Protein AF-A0A8T6NNR6-F1 (afdb_monomer)

Foldseek 3Di:
DDDDDDDDDDDDDDDDDDDDDDDDDDDPCDVVNVVVVVVVVVVVVVVVCVVVVVVVVVVVCCVVVQADPPRDGDQPCPVPPKDKAFAPRDDVVLVVSLLVSLLVNCCVVPVVVLVVPVPPPPVVSSVVSNVVVLVVVLVCLVVVVDQDPDPVFDLPDPVLVVQVVVVCVVPNDDPDDDVSSSRSSSNNVVSVVQVVCVVDRIHISPD

pLDDT: mean 71.89, std 20.53, range [27.69, 97.31]

Nearest PDB structures (foldseek):
  1zk8-assembly1_B  TM=1.838E-01  e=7.787E+00  Bacillus cereus ATCC 14579

Radius of gyration: 36.53 Å; Cα contacts (8 Å, |Δi|>4): 122; chains: 1; bounding box: 45×130×60 Å

Structure (mmCIF, N/CA/C/O backbone):
data_AF-A0A8T6NNR6-F1
#
_entry.id   AF-A0A8T6NNR6-F1
#
loop_
_atom_site.group_PDB
_atom_site.id
_atom_site.type_symbol
_atom_site.label_atom_id
_atom_site.label_alt_id
_atom_site.label_comp_id
_atom_site.label_asym_id
_atom_site.label_entity_id
_atom_site.label_seq_id
_atom_site.pdbx_PDB_ins_code
_atom_site.Cartn_x
_atom_site.Cartn_y
_atom_site.Cartn_z
_atom_site.occupancy
_atom_site.B_iso_or_equiv
_atom_site.auth_seq_id
_atom_site.auth_comp_id
_atom_site.auth_asym_id
_atom_site.auth_atom_id
_atom_site.pdbx_PDB_model_num
ATOM 1 N N . MET A 1 1 ? -4.506 -111.918 6.149 1.00 36.50 1 MET A N 1
ATOM 2 C CA . MET A 1 1 ? -3.302 -111.726 6.980 1.00 36.50 1 MET A CA 1
ATOM 3 C C . MET A 1 1 ? -3.646 -110.579 7.923 1.00 36.50 1 MET A C 1
ATOM 5 O O . MET A 1 1 ? -3.546 -109.442 7.498 1.00 36.50 1 MET A O 1
ATOM 9 N N . SER A 1 2 ? -4.304 -110.785 9.072 1.00 29.83 2 SER A N 1
ATOM 10 C CA . SER A 1 2 ? -4.098 -111.835 10.101 1.00 29.83 2 SER A CA 1
ATOM 11 C C . SER A 1 2 ? -2.693 -111.674 10.713 1.00 29.83 2 SER A C 1
ATOM 13 O O . SER A 1 2 ? -1.748 -111.739 9.934 1.00 29.83 2 SER A O 1
ATOM 15 N N . THR A 1 3 ? -2.482 -111.437 12.017 1.00 32.19 3 THR A N 1
ATOM 16 C CA . THR A 1 3 ? -3.346 -111.613 13.216 1.00 32.19 3 THR A CA 1
ATOM 17 C C . THR A 1 3 ? -3.037 -110.628 14.368 1.00 32.19 3 THR A C 1
ATOM 19 O O . THR A 1 3 ? -1.936 -110.104 14.448 1.00 32.19 3 THR A O 1
ATOM 22 N N . GLU A 1 4 ? -4.038 -110.445 15.240 1.00 33.19 4 GLU A N 1
ATOM 23 C CA . GLU A 1 4 ? -4.071 -110.224 16.714 1.00 33.19 4 GLU A CA 1
ATOM 24 C C . GLU A 1 4 ? -2.782 -110.042 17.566 1.00 33.19 4 GLU A C 1
ATOM 26 O O . GLU A 1 4 ? -1.761 -110.681 17.326 1.00 33.19 4 GLU A O 1
ATOM 31 N N . GLY A 1 5 ? -2.911 -109.301 18.687 1.00 31.09 5 GLY A N 1
ATOM 32 C CA . GLY A 1 5 ? -2.015 -109.361 19.866 1.00 31.09 5 GLY A CA 1
ATOM 33 C C . GLY A 1 5 ? -2.162 -108.166 20.837 1.00 31.09 5 GLY A C 1
ATOM 34 O O . GLY A 1 5 ? -2.178 -107.028 20.381 1.00 31.09 5 GLY A O 1
ATOM 35 N N . LEU A 1 6 ? -2.281 -108.400 22.157 1.00 33.84 6 LEU A N 1
ATOM 36 C CA . LEU A 1 6 ? -2.666 -107.411 23.196 1.00 33.84 6 LEU A CA 1
ATOM 37 C C . LEU A 1 6 ? -1.796 -107.518 24.477 1.00 33.84 6 LEU A C 1
ATOM 39 O O . LEU A 1 6 ? -1.505 -108.646 24.866 1.00 33.84 6 LEU A O 1
ATOM 43 N N . ALA A 1 7 ? -1.455 -106.378 25.117 1.00 32.12 7 ALA A N 1
ATOM 44 C CA . ALA A 1 7 ? -1.161 -106.103 26.561 1.00 32.12 7 ALA A CA 1
ATOM 45 C C . ALA A 1 7 ? -0.282 -104.813 26.656 1.00 32.12 7 ALA A C 1
ATOM 47 O O . ALA A 1 7 ? 0.583 -104.637 25.803 1.00 32.12 7 ALA A O 1
ATOM 48 N N . GLU A 1 8 ? -0.491 -103.772 27.485 1.00 31.69 8 GLU A N 1
ATOM 49 C CA . GLU A 1 8 ? -0.578 -103.654 28.970 1.00 31.69 8 GLU A CA 1
ATOM 50 C C . GLU A 1 8 ? 0.631 -104.251 29.735 1.00 31.69 8 GLU A C 1
ATOM 52 O O . GLU A 1 8 ? 1.060 -105.351 29.419 1.00 31.69 8 GLU A O 1
ATOM 57 N N . SER A 1 9 ? 1.237 -103.638 30.769 1.00 32.16 9 SER A N 1
ATOM 58 C CA . SER A 1 9 ? 1.138 -102.287 31.378 1.00 32.16 9 SER A CA 1
ATOM 59 C C . SER A 1 9 ? 2.191 -102.134 32.512 1.00 32.16 9 SER A C 1
ATOM 61 O O . SER A 1 9 ? 2.431 -103.130 33.186 1.00 32.16 9 SER A O 1
ATOM 63 N N . LEU A 1 10 ? 2.691 -100.909 32.797 1.00 27.69 10 LEU A N 1
ATOM 64 C CA . LEU A 1 10 ? 3.450 -100.481 34.018 1.00 27.69 10 LEU A CA 1
ATOM 65 C C . LEU A 1 10 ? 4.834 -101.175 34.288 1.00 27.69 10 LEU A C 1
ATOM 67 O O . LEU A 1 10 ? 5.069 -102.281 33.827 1.00 27.69 10 LEU A O 1
ATOM 71 N N . GLU A 1 11 ? 5.840 -100.607 34.988 1.00 32.19 11 GLU A N 1
ATOM 72 C CA . GLU A 1 11 ? 5.997 -99.314 35.693 1.00 32.19 11 GLU A CA 1
ATOM 73 C C . GLU A 1 11 ? 7.483 -98.839 35.816 1.00 32.19 11 GLU A C 1
ATOM 75 O O . GLU A 1 11 ? 8.403 -99.648 35.768 1.00 32.19 11 GLU A O 1
ATOM 80 N N . LEU A 1 12 ? 7.650 -97.525 36.052 1.00 29.69 12 LEU A N 1
ATOM 81 C CA . LEU A 1 12 ? 8.661 -96.782 36.852 1.00 29.69 12 LEU A CA 1
ATOM 82 C C . LEU A 1 12 ? 10.203 -96.868 36.652 1.00 29.69 12 LEU A C 1
ATOM 84 O O . LEU A 1 12 ? 10.829 -97.922 36.716 1.00 29.69 12 LEU A O 1
ATOM 88 N N . GLY A 1 13 ? 10.828 -95.675 36.608 1.00 29.81 13 GLY A N 1
ATOM 89 C CA . GLY A 1 13 ? 12.274 -95.428 36.765 1.00 29.81 13 GLY A CA 1
ATOM 90 C C . GLY A 1 13 ? 12.642 -93.926 36.848 1.00 29.81 13 GLY A C 1
ATOM 91 O O . GLY A 1 13 ? 12.680 -93.253 35.824 1.00 29.81 13 GLY A O 1
ATOM 92 N N . ASP A 1 14 ? 12.888 -93.440 38.073 1.00 32.84 14 ASP A N 1
ATOM 93 C CA . ASP A 1 14 ? 13.448 -92.140 38.546 1.00 32.84 14 ASP A CA 1
ATOM 94 C C . ASP A 1 14 ? 14.545 -91.463 37.662 1.00 32.84 14 ASP A C 1
ATOM 96 O O . ASP A 1 14 ? 15.299 -92.176 37.005 1.00 32.84 14 ASP A O 1
ATOM 100 N N . ALA A 1 15 ? 14.856 -90.147 37.688 1.00 34.09 15 ALA A N 1
ATOM 101 C CA . ALA A 1 15 ? 14.199 -88.889 38.126 1.00 34.09 15 ALA A CA 1
ATOM 102 C C . ALA A 1 15 ? 15.113 -87.650 37.814 1.00 34.09 15 ALA A C 1
ATOM 104 O O . ALA A 1 15 ? 16.234 -87.824 37.344 1.00 34.09 15 ALA A O 1
ATOM 105 N N . VAL A 1 16 ? 14.662 -86.426 38.179 1.00 32.38 16 VAL A N 1
ATOM 106 C CA . VAL A 1 16 ? 15.416 -85.135 38.317 1.00 32.38 16 VAL A CA 1
ATOM 107 C C . VAL A 1 16 ? 15.698 -84.371 36.991 1.00 32.38 16 VAL A C 1
ATOM 109 O O . VAL A 1 16 ? 16.559 -84.766 36.217 1.00 32.38 16 VAL A O 1
ATOM 112 N N . GLN A 1 17 ? 14.908 -83.355 36.580 1.00 37.00 17 GLN A N 1
ATOM 113 C CA . GLN A 1 17 ? 14.780 -81.960 37.099 1.00 37.00 17 GLN A CA 1
ATOM 114 C C . GLN A 1 17 ? 15.978 -81.052 36.704 1.00 37.00 17 GLN A C 1
ATOM 116 O O . GLN A 1 17 ? 17.116 -81.455 36.909 1.00 37.00 17 GLN A O 1
ATOM 121 N N . SER A 1 18 ? 15.834 -79.815 36.190 1.00 33.16 18 SER A N 1
ATOM 122 C CA . SER A 1 18 ? 14.674 -78.918 35.913 1.00 33.16 18 SER A CA 1
ATOM 123 C C . SER A 1 18 ? 14.737 -78.350 34.453 1.00 33.16 18 SER A C 1
ATOM 125 O O . SER A 1 18 ? 15.388 -78.981 33.628 1.00 33.16 18 SER A O 1
ATOM 127 N N . ASP A 1 19 ? 14.093 -77.266 33.967 1.00 31.80 19 ASP A N 1
ATOM 128 C CA . ASP A 1 19 ? 13.315 -76.148 34.557 1.00 31.80 19 ASP A CA 1
ATOM 129 C C . ASP A 1 19 ? 12.317 -75.490 33.557 1.00 31.80 19 ASP A C 1
ATOM 131 O O . ASP A 1 19 ? 12.162 -75.962 32.431 1.00 31.80 19 ASP A O 1
ATOM 135 N N . ILE A 1 20 ? 11.636 -74.403 33.961 1.00 38.06 20 ILE A N 1
ATOM 136 C CA . ILE A 1 20 ? 10.581 -73.691 33.207 1.00 38.06 20 ILE A CA 1
ATOM 137 C C . ILE A 1 20 ? 11.036 -72.272 32.810 1.00 38.06 20 ILE A C 1
ATOM 139 O O . ILE A 1 20 ? 11.353 -71.462 33.678 1.00 38.06 20 ILE A O 1
ATOM 143 N N . ILE A 1 21 ? 10.957 -71.911 31.519 1.00 37.06 21 ILE A N 1
ATOM 144 C CA . ILE A 1 21 ? 10.972 -70.496 31.094 1.00 37.06 21 ILE A CA 1
ATOM 145 C C . ILE A 1 21 ? 9.538 -70.035 30.822 1.00 37.06 21 ILE A C 1
ATOM 147 O O . ILE A 1 21 ? 8.828 -70.584 29.981 1.00 37.06 21 ILE A O 1
ATOM 151 N N . LEU A 1 22 ? 9.125 -69.033 31.600 1.00 35.38 22 LEU A N 1
ATOM 152 C CA . LEU A 1 22 ? 7.803 -68.413 31.584 1.00 35.38 22 LEU A CA 1
ATOM 153 C C . LEU A 1 22 ? 7.518 -67.690 30.261 1.00 35.38 22 LEU A C 1
ATOM 155 O O . LEU A 1 22 ? 8.424 -67.192 29.595 1.00 35.38 22 LEU A O 1
ATOM 159 N N . GLY A 1 23 ? 6.232 -67.618 29.912 1.00 37.66 23 GLY A N 1
ATOM 160 C CA . GLY A 1 23 ? 5.765 -66.937 28.708 1.00 37.66 23 GLY A CA 1
ATOM 161 C C . GLY A 1 23 ? 6.059 -65.435 28.706 1.00 37.66 23 GLY A C 1
ATOM 162 O O . GLY A 1 23 ? 6.179 -64.797 29.752 1.00 37.66 23 GLY A O 1
ATOM 163 N N . GLU A 1 24 ? 6.132 -64.875 27.501 1.00 40.75 24 GLU A N 1
ATOM 164 C CA . GLU A 1 24 ? 6.302 -63.444 27.269 1.00 40.75 24 GLU A CA 1
ATOM 165 C C . GLU A 1 24 ? 5.078 -62.681 27.802 1.00 40.75 24 GLU A C 1
ATOM 167 O O . GLU A 1 24 ? 3.992 -62.710 27.221 1.00 40.75 24 GLU A O 1
ATOM 172 N N . ALA A 1 25 ? 5.242 -62.044 28.963 1.00 42.53 25 ALA A N 1
ATOM 173 C CA . ALA A 1 25 ? 4.202 -61.232 29.577 1.00 42.53 25 ALA A CA 1
ATOM 174 C C . ALA A 1 25 ? 3.892 -60.003 28.699 1.00 42.53 25 ALA A C 1
ATOM 176 O O . ALA A 1 25 ? 4.816 -59.423 28.116 1.00 42.53 25 ALA A O 1
ATOM 177 N N . PRO A 1 26 ? 2.624 -59.550 28.625 1.00 45.66 26 PRO A N 1
ATOM 178 C CA . PRO A 1 26 ? 2.325 -58.265 28.010 1.00 45.66 26 PRO A CA 1
ATOM 179 C C . PRO A 1 26 ? 3.088 -57.180 28.773 1.00 45.66 26 PRO A C 1
ATOM 181 O O . PRO A 1 26 ? 3.049 -57.140 30.003 1.00 45.66 26 PRO A O 1
ATOM 184 N N . ARG A 1 27 ? 3.805 -56.311 28.052 1.00 55.19 27 ARG A N 1
ATOM 185 C CA . ARG A 1 27 ? 4.524 -55.194 28.674 1.00 55.19 27 ARG A CA 1
ATOM 186 C C . ARG A 1 27 ? 3.517 -54.318 29.416 1.00 55.19 27 ARG A C 1
ATOM 188 O O . ARG A 1 27 ? 2.639 -53.730 28.790 1.00 55.19 27 ARG A O 1
ATOM 195 N N . GLU A 1 28 ? 3.651 -54.231 30.735 1.00 57.56 28 GLU A N 1
ATOM 196 C CA . GLU A 1 28 ? 2.944 -53.225 31.519 1.00 57.56 28 GLU A CA 1
ATOM 197 C C . GLU A 1 28 ? 3.543 -51.854 31.185 1.00 57.56 28 GLU A C 1
ATOM 199 O O . GLU A 1 28 ? 4.567 -51.461 31.747 1.00 57.56 28 GLU A O 1
ATOM 204 N N . ASP A 1 29 ? 2.916 -51.136 30.249 1.00 57.59 29 ASP A N 1
ATOM 205 C CA . ASP A 1 29 ? 3.225 -49.729 29.984 1.00 57.59 29 ASP A CA 1
ATOM 206 C C . ASP A 1 29 ? 3.179 -48.964 31.311 1.00 57.59 29 ASP A C 1
ATOM 208 O O . ASP A 1 29 ? 2.146 -48.941 31.997 1.00 57.59 29 ASP A O 1
ATOM 212 N N . THR A 1 30 ? 4.291 -48.335 31.698 1.00 73.81 30 THR A N 1
ATOM 213 C CA . THR A 1 30 ? 4.397 -47.764 33.043 1.00 73.81 30 THR A CA 1
ATOM 214 C C . THR A 1 30 ? 3.309 -46.706 33.266 1.00 73.81 30 THR A C 1
ATOM 216 O O . THR A 1 30 ? 2.874 -46.044 32.315 1.00 73.81 30 THR A O 1
ATOM 219 N N . PRO A 1 31 ? 2.869 -46.451 34.516 1.00 74.44 31 PRO A N 1
ATOM 220 C CA . PRO A 1 31 ? 1.879 -45.407 34.788 1.00 74.44 31 PRO A CA 1
ATOM 221 C C . PRO A 1 31 ? 2.263 -44.039 34.197 1.00 74.44 31 PRO A C 1
ATOM 223 O O . PRO A 1 31 ? 1.395 -43.267 33.797 1.00 74.44 31 PRO A O 1
ATOM 226 N N . ILE A 1 32 ? 3.566 -43.760 34.078 1.00 71.12 32 ILE A N 1
ATOM 227 C CA . ILE A 1 32 ? 4.116 -42.542 33.474 1.00 71.12 32 ILE A CA 1
ATOM 228 C C . ILE A 1 32 ? 3.955 -42.540 31.946 1.00 71.12 32 ILE A C 1
ATOM 230 O O . ILE A 1 32 ? 3.591 -41.508 31.384 1.00 71.12 32 ILE A O 1
ATOM 234 N N . GLU A 1 33 ? 4.183 -43.660 31.260 1.00 72.62 33 GLU A N 1
ATOM 235 C CA . GLU A 1 33 ? 3.948 -43.787 29.811 1.00 72.62 33 GLU A CA 1
ATOM 236 C C . GLU A 1 33 ? 2.459 -43.684 29.477 1.00 72.62 33 GLU A C 1
ATOM 238 O O . GLU A 1 33 ? 2.085 -42.935 28.576 1.00 72.62 33 GLU A O 1
ATOM 243 N N . ASN A 1 34 ? 1.603 -44.304 30.291 1.00 71.81 34 ASN A N 1
ATOM 244 C CA . ASN A 1 34 ? 0.148 -44.173 30.212 1.00 71.81 34 ASN A CA 1
ATOM 245 C C . ASN A 1 34 ? -0.364 -42.739 30.463 1.00 71.81 34 ASN A C 1
ATOM 247 O O . ASN A 1 34 ? -1.389 -42.336 29.909 1.00 71.81 34 ASN A O 1
ATOM 251 N N . ILE A 1 35 ? 0.327 -41.943 31.285 1.00 72.31 35 ILE A N 1
ATOM 252 C CA . ILE A 1 35 ? 0.034 -40.510 31.449 1.00 72.31 35 ILE A CA 1
ATOM 253 C C . ILE A 1 35 ? 0.542 -39.718 30.236 1.00 72.31 35 ILE A C 1
ATOM 255 O O . ILE A 1 35 ? -0.190 -38.886 29.701 1.00 72.31 35 ILE A O 1
ATOM 259 N N . ARG A 1 36 ? 1.765 -39.989 29.762 1.00 70.31 36 ARG A N 1
ATOM 260 C CA . ARG A 1 36 ? 2.355 -39.312 28.594 1.00 70.31 36 ARG A CA 1
ATOM 261 C C . ARG A 1 36 ? 1.530 -39.527 27.327 1.00 70.31 36 ARG A C 1
ATOM 263 O O . ARG A 1 36 ? 1.275 -38.548 26.634 1.00 70.31 36 ARG A O 1
ATOM 270 N N . SER A 1 37 ? 1.065 -40.750 27.066 1.00 73.44 37 SER A N 1
ATOM 271 C CA . SER A 1 37 ? 0.235 -41.077 25.899 1.00 73.44 37 SER A CA 1
ATOM 272 C C . SER A 1 37 ? -1.119 -40.361 25.935 1.00 73.44 37 SER A C 1
ATOM 274 O O . SER A 1 37 ? -1.566 -39.831 24.920 1.00 73.44 37 SER A O 1
ATOM 276 N N . LYS A 1 38 ? -1.745 -40.240 27.113 1.00 69.94 38 LYS A N 1
ATOM 277 C CA . LYS A 1 38 ? -2.978 -39.455 27.299 1.00 69.94 38 LYS A CA 1
ATOM 278 C C . LYS A 1 38 ? -2.741 -37.954 27.109 1.00 69.94 38 LYS A C 1
ATOM 280 O O . LYS A 1 38 ? -3.577 -37.281 26.505 1.00 69.94 38 LYS A O 1
ATOM 285 N N . VAL A 1 39 ? -1.607 -37.422 27.569 1.00 72.88 39 VAL A N 1
ATOM 286 C CA . VAL A 1 39 ? -1.243 -36.005 27.380 1.00 72.88 39 VAL A CA 1
ATOM 287 C C . VAL A 1 39 ? -0.903 -35.697 25.917 1.00 72.88 39 VAL A C 1
ATOM 289 O O . VAL A 1 39 ? -1.333 -34.663 25.412 1.00 72.88 39 VAL A O 1
ATOM 292 N N . SER A 1 40 ? -0.207 -36.583 25.196 1.00 70.25 40 SER A N 1
ATOM 293 C CA . SER A 1 40 ? 0.001 -36.411 23.751 1.00 70.25 40 SER A CA 1
ATOM 294 C C . SER A 1 40 ? -1.315 -36.522 22.983 1.00 70.25 40 SER A C 1
ATOM 296 O O . SER A 1 40 ? -1.625 -35.627 22.209 1.00 70.25 40 SER A O 1
ATOM 298 N N . LEU A 1 41 ? -2.151 -37.528 23.273 1.00 73.00 41 LEU A N 1
ATOM 299 C CA . LEU A 1 41 ? -3.452 -37.707 22.619 1.00 73.00 41 LEU A CA 1
ATOM 300 C C . LEU A 1 41 ? -4.364 -36.484 22.802 1.00 73.00 41 LEU A C 1
ATOM 302 O O . LEU A 1 41 ? -4.990 -36.030 21.850 1.00 73.00 41 LEU A O 1
ATOM 306 N N . THR A 1 42 ? -4.426 -35.922 24.012 1.00 69.19 42 THR A N 1
ATOM 307 C CA . THR A 1 42 ? -5.230 -34.718 24.298 1.00 69.19 42 THR A CA 1
ATOM 308 C C . THR A 1 42 ? -4.632 -33.450 23.692 1.00 69.19 42 THR A C 1
ATOM 310 O O . THR A 1 42 ? -5.387 -32.619 23.192 1.00 69.19 42 THR A O 1
ATOM 313 N N . ARG A 1 43 ? -3.299 -33.311 23.652 1.00 71.00 43 ARG A N 1
ATOM 314 C CA . ARG A 1 43 ? -2.611 -32.232 22.922 1.00 71.00 43 ARG A CA 1
ATOM 315 C C . ARG A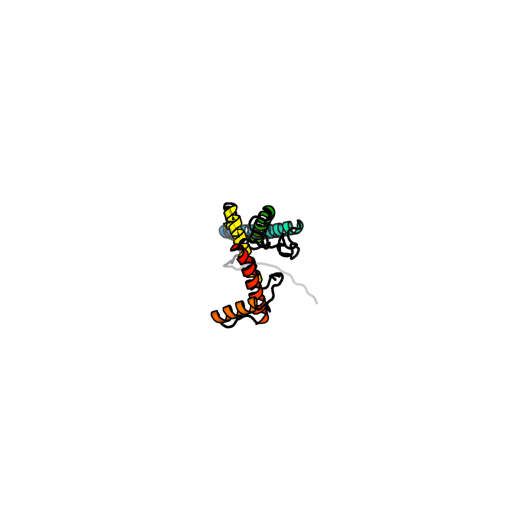 1 43 ? -2.891 -32.298 21.422 1.00 71.00 43 ARG A C 1
ATOM 317 O O . ARG A 1 43 ? -3.190 -31.269 20.821 1.00 71.00 43 ARG A O 1
ATOM 324 N N . ASP A 1 44 ? -2.796 -33.480 20.827 1.00 67.12 44 ASP A N 1
ATOM 325 C CA . ASP A 1 44 ? -2.980 -33.680 19.391 1.00 67.12 44 ASP A CA 1
ATOM 326 C C . ASP A 1 44 ? -4.457 -33.557 19.004 1.00 67.12 44 ASP A C 1
ATOM 328 O O . ASP A 1 44 ? -4.764 -32.907 18.008 1.00 67.12 44 ASP A O 1
ATOM 332 N N . ALA A 1 45 ? -5.382 -34.038 19.843 1.00 58.19 45 ALA A N 1
ATOM 333 C CA . ALA A 1 45 ? -6.812 -33.774 19.697 1.00 58.19 45 ALA A CA 1
ATOM 334 C C . ALA A 1 45 ? -7.129 -32.274 19.808 1.00 58.19 45 ALA A C 1
ATOM 336 O O . ALA A 1 45 ? -7.822 -31.737 18.950 1.00 58.19 45 ALA A O 1
ATOM 337 N N . ALA A 1 46 ? -6.584 -31.563 20.802 1.00 57.06 46 ALA A N 1
ATOM 338 C CA . ALA A 1 46 ? -6.769 -30.117 20.931 1.00 57.06 46 ALA A CA 1
ATOM 339 C C . ALA A 1 46 ? -6.177 -29.352 19.736 1.00 57.06 46 ALA A C 1
ATOM 341 O O . ALA A 1 46 ? -6.783 -28.392 19.260 1.00 57.06 46 ALA A O 1
ATOM 342 N N . ARG A 1 47 ? -5.027 -29.790 19.206 1.00 55.53 47 ARG A N 1
ATOM 343 C CA . ARG A 1 47 ? -4.404 -29.217 18.006 1.00 55.53 47 ARG A CA 1
ATOM 344 C C . ARG A 1 47 ? -5.242 -29.478 16.754 1.00 55.53 47 ARG A C 1
ATOM 346 O O . ARG A 1 47 ? -5.457 -28.544 15.991 1.00 55.53 47 ARG A O 1
ATOM 353 N N . ALA A 1 48 ? -5.745 -30.698 16.570 1.00 53.69 48 ALA A N 1
ATOM 354 C CA . ALA A 1 48 ? -6.634 -31.057 15.468 1.00 53.69 48 ALA A CA 1
ATOM 355 C C . ALA A 1 48 ? -7.944 -30.259 15.531 1.00 53.69 48 ALA A C 1
ATOM 357 O O . ALA A 1 48 ? -8.288 -29.594 14.563 1.00 53.69 48 ALA A O 1
ATOM 358 N N . ILE A 1 49 ? -8.604 -30.214 16.694 1.00 54.34 49 ILE A N 1
ATOM 359 C CA . ILE A 1 49 ? -9.803 -29.393 16.926 1.00 54.34 49 ILE A CA 1
ATOM 360 C C . ILE A 1 49 ? -9.512 -27.914 16.656 1.00 54.34 49 ILE A C 1
ATOM 362 O O . ILE A 1 49 ? -10.338 -27.247 16.048 1.00 54.34 49 ILE A O 1
ATOM 366 N N . SER A 1 50 ? -8.344 -27.396 17.049 1.00 47.84 50 SER A N 1
ATOM 367 C CA . SER A 1 50 ? -7.967 -26.001 16.771 1.00 47.84 50 SER A CA 1
ATOM 368 C C . SER A 1 50 ? -7.792 -25.740 15.273 1.00 47.84 50 SER A C 1
ATOM 370 O O . SER A 1 50 ? -8.317 -24.751 14.773 1.00 47.84 50 SER A O 1
ATOM 372 N N . ILE A 1 51 ? -7.105 -26.630 14.546 1.00 56.41 51 ILE A N 1
ATOM 373 C CA . ILE A 1 51 ? -6.939 -26.536 13.086 1.00 56.41 51 ILE A CA 1
ATOM 374 C C . ILE A 1 51 ? -8.311 -26.592 12.406 1.00 56.41 51 ILE A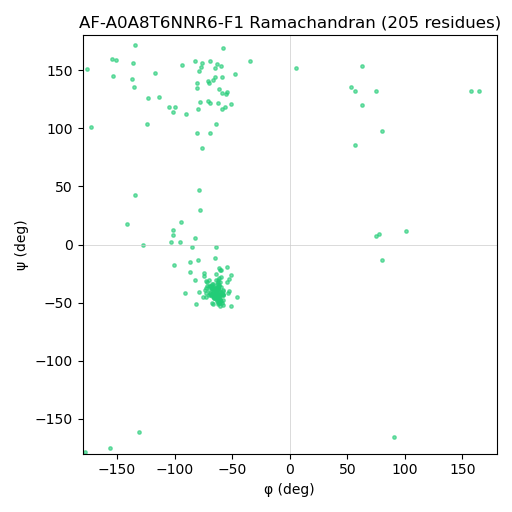 C 1
ATOM 376 O O . ILE A 1 51 ? -8.670 -25.661 11.693 1.00 56.41 51 ILE A O 1
ATOM 380 N N . THR A 1 52 ? -9.122 -27.608 12.709 1.00 56.88 52 THR A N 1
ATOM 381 C CA . THR A 1 52 ? -10.466 -27.770 12.144 1.00 56.88 52 THR A CA 1
ATOM 382 C C . THR A 1 52 ? -11.401 -26.624 12.532 1.00 56.88 52 THR A C 1
ATOM 384 O O . THR A 1 52 ? -12.222 -26.222 11.716 1.00 56.88 52 THR A O 1
ATOM 387 N N . ALA A 1 53 ? -11.286 -26.040 13.728 1.00 49.09 53 ALA A N 1
ATOM 388 C CA . ALA A 1 53 ? -12.068 -24.867 14.122 1.00 49.09 53 ALA A CA 1
ATOM 389 C C . ALA A 1 53 ? -11.648 -23.612 13.343 1.00 49.09 53 ALA A C 1
ATOM 391 O O . ALA A 1 53 ? -12.516 -22.876 12.881 1.00 49.09 53 ALA A O 1
ATOM 392 N N . PHE A 1 54 ? -10.347 -23.383 13.133 1.00 49.50 54 PHE A N 1
ATOM 393 C CA . PHE A 1 54 ? -9.861 -22.293 12.279 1.00 49.50 54 PHE A CA 1
ATOM 394 C C . PHE A 1 54 ? -10.260 -22.487 10.809 1.00 49.50 54 PHE A C 1
ATOM 396 O O . PHE A 1 54 ? -10.703 -21.535 10.169 1.00 49.50 54 PHE A O 1
ATOM 403 N N . GLU A 1 55 ? -10.186 -23.712 10.285 1.00 51.44 55 GLU A N 1
ATOM 404 C CA . GLU A 1 55 ? -10.701 -24.056 8.955 1.00 51.44 55 GLU A CA 1
ATOM 405 C C . GLU A 1 55 ? -12.218 -23.849 8.877 1.00 51.44 55 GLU A C 1
ATOM 407 O O . GLU A 1 55 ? -12.695 -23.210 7.948 1.00 51.44 55 GLU A O 1
ATOM 412 N N . THR A 1 56 ? -12.984 -24.269 9.885 1.00 48.62 56 THR A N 1
ATOM 413 C CA . THR A 1 56 ? -14.446 -24.087 9.930 1.00 48.62 56 THR A CA 1
ATOM 414 C C . THR A 1 56 ? -14.839 -22.612 10.060 1.00 48.62 56 THR A C 1
ATOM 416 O O . THR A 1 56 ? -15.828 -22.195 9.466 1.00 48.62 56 THR A O 1
ATOM 419 N N . LEU A 1 57 ? -14.063 -21.784 10.767 1.00 52.81 57 LEU A N 1
ATOM 420 C CA . LEU A 1 57 ? -14.251 -20.327 10.794 1.00 52.81 57 LEU A CA 1
ATOM 421 C C . LEU A 1 57 ? -13.928 -19.692 9.431 1.00 52.81 57 LEU A C 1
ATOM 423 O O . LEU A 1 57 ? -14.650 -18.800 8.982 1.00 52.81 57 LEU A O 1
ATOM 427 N N . ARG A 1 58 ? -12.899 -20.194 8.734 1.00 51.22 58 ARG A N 1
ATOM 428 C CA . ARG A 1 58 ? -12.573 -19.817 7.349 1.00 51.22 58 ARG A CA 1
ATOM 429 C C . ARG A 1 58 ? -13.688 -20.228 6.373 1.00 51.22 58 ARG A C 1
ATOM 431 O O . ARG A 1 58 ? -14.031 -19.438 5.498 1.00 51.22 58 ARG A O 1
ATOM 438 N N . GLU A 1 59 ? -14.301 -21.401 6.545 1.00 48.97 59 GLU A N 1
ATOM 439 C CA . GLU A 1 59 ? -15.495 -21.832 5.794 1.00 48.97 59 GLU A CA 1
ATOM 440 C C . GLU A 1 59 ? -16.756 -21.033 6.166 1.00 48.97 59 GLU A C 1
ATOM 442 O O . GLU A 1 59 ? -17.539 -20.680 5.287 1.00 48.97 59 GLU A O 1
ATOM 447 N N . GLY A 1 60 ? -16.933 -20.645 7.431 1.00 43.62 60 GLY A N 1
ATOM 448 C CA . GLY A 1 60 ? -18.028 -19.769 7.863 1.00 43.62 60 GLY A CA 1
ATOM 449 C C . GLY A 1 60 ? -17.970 -18.388 7.201 1.00 43.62 60 GLY A C 1
ATOM 450 O O . GLY A 1 60 ? -18.990 -17.872 6.745 1.00 43.62 60 GLY A O 1
ATOM 451 N N . ALA A 1 61 ? -16.768 -17.820 7.059 1.00 44.66 61 ALA A N 1
ATOM 452 C CA . ALA A 1 61 ? -16.548 -16.581 6.308 1.00 44.66 61 ALA A CA 1
ATOM 453 C C . ALA A 1 61 ? -16.798 -16.740 4.791 1.00 44.66 61 ALA A C 1
ATOM 455 O O . ALA A 1 61 ? -17.313 -15.816 4.155 1.00 44.66 61 ALA A O 1
ATOM 456 N N . LYS A 1 62 ? -16.498 -17.915 4.216 1.00 38.34 62 LYS A N 1
ATOM 457 C CA . LYS A 1 62 ? -16.840 -18.255 2.821 1.00 38.34 62 LYS A CA 1
ATOM 458 C C . LYS A 1 62 ? -18.355 -18.394 2.611 1.00 38.34 62 LYS A C 1
ATOM 460 O O . LYS A 1 62 ? -18.864 -17.950 1.587 1.00 38.34 62 LYS A O 1
ATOM 465 N N . PHE A 1 63 ? -19.092 -18.951 3.577 1.00 37.94 63 PHE A N 1
ATOM 466 C CA . PHE A 1 63 ? -20.550 -19.118 3.484 1.00 37.94 63 PHE A CA 1
ATOM 467 C C . PHE A 1 63 ? -21.323 -17.790 3.578 1.00 37.94 63 PHE A C 1
ATOM 469 O O . PHE A 1 63 ? -22.368 -17.643 2.951 1.00 37.94 63 PHE A O 1
ATOM 476 N N . MET A 1 64 ? -20.800 -16.794 4.304 1.00 42.91 64 MET A N 1
ATOM 477 C CA . MET A 1 64 ? -21.421 -15.462 4.429 1.00 42.91 64 MET A CA 1
ATOM 478 C C . MET A 1 64 ? -21.110 -14.500 3.264 1.00 42.91 64 MET A C 1
ATOM 480 O O . MET A 1 64 ? -21.480 -13.331 3.325 1.00 42.91 64 MET A O 1
ATOM 484 N N . GLY A 1 65 ? -20.429 -14.955 2.205 1.00 37.44 65 GLY A N 1
ATOM 485 C CA . GLY A 1 65 ? -20.167 -14.149 1.003 1.00 37.44 65 GLY A CA 1
ATOM 486 C C . GLY A 1 65 ? -19.081 -13.074 1.145 1.00 37.44 65 GLY A C 1
ATOM 487 O O . GLY A 1 65 ? -18.889 -12.291 0.217 1.00 37.44 65 GLY A O 1
ATOM 488 N N . VAL A 1 66 ? -18.351 -13.044 2.266 1.00 46.38 66 VAL A N 1
ATOM 489 C CA . VAL A 1 66 ? -17.265 -12.075 2.526 1.00 46.38 66 VAL A CA 1
ATOM 490 C C . VAL A 1 66 ? -15.918 -12.554 1.957 1.00 46.38 66 VAL A C 1
ATOM 492 O O . VAL A 1 66 ? -15.066 -11.736 1.622 1.00 46.38 66 VAL A O 1
ATOM 495 N N . ALA A 1 67 ? -15.736 -13.867 1.771 1.00 43.97 67 ALA A N 1
ATOM 496 C CA . ALA A 1 67 ? -14.556 -14.454 1.130 1.00 43.97 67 ALA A CA 1
ATOM 497 C C . ALA A 1 67 ? -14.950 -15.315 -0.083 1.00 43.97 67 ALA A C 1
ATOM 499 O O . ALA A 1 67 ? -15.760 -16.235 0.031 1.00 43.97 67 ALA A O 1
ATOM 500 N N . GLY A 1 68 ? -14.369 -15.037 -1.255 1.00 35.84 68 GLY A N 1
ATOM 501 C CA . GLY A 1 68 ? -14.644 -15.800 -2.478 1.00 35.84 68 GLY A CA 1
ATOM 502 C C . GLY A 1 68 ? -13.937 -17.161 -2.500 1.00 35.84 68 GLY A C 1
ATOM 503 O O . GLY A 1 68 ? -12.882 -17.325 -1.894 1.00 35.84 68 GLY A O 1
ATOM 504 N N . LEU A 1 69 ? -14.455 -18.124 -3.276 1.00 41.09 69 LEU A N 1
ATOM 505 C CA . LEU A 1 69 ? -13.971 -19.524 -3.337 1.00 41.09 69 LEU A CA 1
ATOM 506 C C . LEU A 1 69 ? -12.452 -19.710 -3.573 1.00 41.09 69 LEU A C 1
ATOM 508 O O . LEU A 1 69 ? -11.889 -20.725 -3.169 1.00 41.09 69 LEU A O 1
ATOM 512 N N . ARG A 1 70 ? -11.805 -18.737 -4.222 1.00 48.53 70 ARG A N 1
ATOM 513 C CA . ARG A 1 70 ? -10.342 -18.525 -4.310 1.00 48.53 70 ARG A CA 1
ATOM 514 C C . ARG A 1 70 ? -9.998 -17.023 -4.253 1.00 48.53 70 ARG A C 1
ATOM 516 O O . ARG A 1 70 ? -8.952 -16.600 -4.724 1.00 48.53 70 ARG A O 1
ATOM 523 N N . GLY A 1 71 ? -10.938 -16.202 -3.788 1.00 46.31 71 GLY A N 1
ATOM 524 C CA . GLY A 1 71 ? -10.895 -14.751 -3.937 1.00 46.31 71 GLY A CA 1
ATOM 525 C C . GLY A 1 71 ? -10.435 -14.089 -2.653 1.00 46.31 71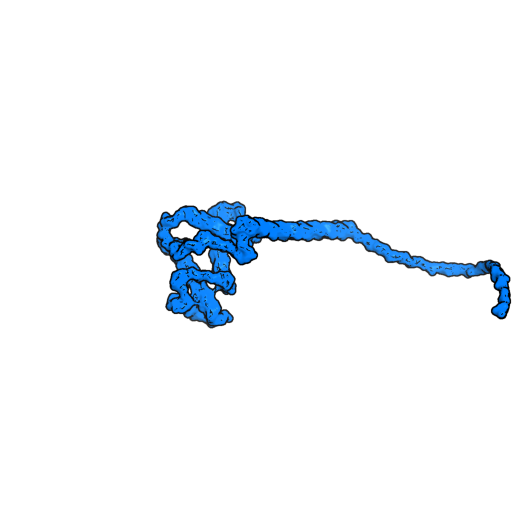 GLY A C 1
ATOM 526 O O . GLY A 1 71 ? -11.165 -14.145 -1.663 1.00 46.31 71 GLY A O 1
ATOM 527 N N . GLY A 1 72 ? -9.261 -13.457 -2.704 1.00 62.34 72 GLY A N 1
ATOM 528 C CA . GLY A 1 72 ? -8.762 -12.593 -1.637 1.00 62.34 72 GLY A CA 1
ATOM 529 C C . GLY A 1 72 ? -9.710 -11.430 -1.332 1.00 62.34 72 GLY A C 1
ATOM 530 O O . GLY A 1 72 ? -10.674 -11.173 -2.064 1.00 62.34 72 GLY A O 1
ATOM 531 N N . LEU A 1 73 ? -9.428 -10.734 -0.231 1.00 74.94 73 LEU A N 1
ATOM 532 C CA . LEU A 1 73 ? -10.201 -9.578 0.205 1.00 74.94 73 LEU A CA 1
ATOM 533 C C . LEU A 1 73 ? -10.249 -8.534 -0.922 1.00 74.94 73 LEU A C 1
ATOM 535 O O . LEU A 1 73 ? -9.219 -8.035 -1.369 1.00 74.94 73 LEU A O 1
ATOM 539 N N . LYS A 1 74 ? -11.450 -8.217 -1.413 1.00 77.94 74 LYS A N 1
ATOM 540 C CA . LYS A 1 74 ? -11.616 -7.223 -2.478 1.00 77.94 74 LYS A CA 1
ATOM 541 C C . LYS A 1 74 ? -11.561 -5.822 -1.887 1.00 77.94 74 LYS A C 1
ATOM 543 O O . LYS A 1 74 ? -12.235 -5.559 -0.894 1.00 77.94 74 LYS A O 1
ATOM 548 N N . SER A 1 75 ? -10.817 -4.920 -2.530 1.00 79.88 75 SER A N 1
ATOM 549 C CA . SER A 1 75 ? -10.834 -3.500 -2.165 1.00 79.88 75 SER A CA 1
ATOM 550 C C . SER A 1 75 ? -12.275 -2.967 -2.199 1.00 79.88 75 SER A C 1
ATOM 552 O O . SER A 1 75 ? -12.952 -3.145 -3.222 1.00 79.88 75 SER A O 1
ATOM 554 N N . PRO A 1 76 ? -12.754 -2.283 -1.139 1.00 80.94 76 PRO A N 1
ATOM 555 C CA . PRO A 1 76 ? -14.084 -1.671 -1.128 1.00 80.94 76 PRO A CA 1
ATOM 556 C C . PRO A 1 76 ? -14.231 -0.606 -2.226 1.00 80.94 76 PRO A C 1
ATOM 558 O O . PRO A 1 76 ? -15.345 -0.304 -2.649 1.00 80.94 76 PRO A O 1
ATOM 561 N N . PHE A 1 77 ? -13.112 -0.085 -2.735 1.00 80.44 77 PHE A N 1
ATOM 562 C CA . PHE A 1 77 ? -13.044 0.951 -3.762 1.00 80.44 77 PHE A CA 1
ATOM 563 C C . PHE A 1 77 ? -12.733 0.408 -5.161 1.00 80.44 77 PHE A C 1
ATOM 565 O O . PHE A 1 77 ? -12.566 1.194 -6.082 1.00 80.44 77 PHE A O 1
ATOM 572 N N . GLY A 1 78 ? -12.721 -0.914 -5.377 1.00 73.38 78 GLY A N 1
ATOM 573 C CA . GLY A 1 78 ? -12.428 -1.516 -6.692 1.00 73.38 78 GLY A CA 1
ATOM 574 C C . GLY A 1 78 ? -13.440 -1.209 -7.814 1.00 73.38 78 GLY A C 1
ATOM 575 O O . GLY A 1 78 ? -13.261 -1.664 -8.936 1.00 73.38 78 GLY A O 1
ATOM 576 N N . HIS A 1 79 ? -14.509 -0.467 -7.512 1.00 73.62 79 HIS A N 1
ATOM 577 C CA . HIS A 1 79 ? -15.486 0.068 -8.467 1.00 73.62 79 HIS A CA 1
ATOM 578 C C . HIS A 1 79 ? -15.289 1.574 -8.745 1.00 73.62 79 HIS A C 1
ATOM 580 O O . HIS A 1 79 ? -16.091 2.181 -9.453 1.00 73.62 79 HIS A O 1
ATOM 586 N N . ILE A 1 80 ? -14.267 2.184 -8.141 1.00 73.25 80 ILE A N 1
ATOM 587 C CA . ILE A 1 80 ? -13.920 3.598 -8.257 1.00 73.25 80 ILE A CA 1
ATOM 588 C C . ILE A 1 80 ? -12.691 3.691 -9.162 1.00 73.25 80 ILE A C 1
ATOM 590 O O . ILE A 1 80 ? -11.631 3.164 -8.829 1.00 73.25 80 ILE A O 1
ATOM 594 N N . ASP A 1 81 ? -12.841 4.367 -10.299 1.00 57.53 81 ASP A N 1
ATOM 595 C CA . ASP A 1 81 ? -11.895 4.384 -11.429 1.00 57.53 81 ASP A CA 1
ATOM 596 C C . ASP A 1 81 ? -10.676 5.312 -11.184 1.00 57.53 81 ASP A C 1
ATOM 598 O O . ASP A 1 81 ? -10.337 6.168 -11.994 1.00 57.53 81 ASP A O 1
ATOM 602 N N . ALA A 1 82 ? -10.075 5.190 -9.993 1.00 61.97 82 ALA A N 1
ATOM 603 C CA . ALA A 1 82 ? -9.091 6.085 -9.374 1.00 61.97 82 ALA A CA 1
ATOM 604 C C . ALA A 1 82 ? -9.554 7.549 -9.216 1.00 61.97 82 ALA A C 1
ATOM 606 O O . ALA A 1 82 ? -9.223 8.439 -9.998 1.00 61.97 82 ALA A O 1
ATOM 607 N N . SER A 1 83 ? -10.253 7.840 -8.116 1.00 63.00 83 SER A N 1
ATOM 608 C CA . SER A 1 83 ? -10.540 9.223 -7.713 1.00 63.00 83 SER A CA 1
ATOM 609 C C . SER A 1 83 ? -9.439 9.758 -6.794 1.00 63.00 83 SER A C 1
ATOM 611 O O . SER A 1 83 ? -9.313 9.314 -5.654 1.00 63.00 83 SER A O 1
ATOM 613 N N . ILE A 1 84 ? -8.673 10.733 -7.281 1.00 71.94 84 ILE A N 1
ATOM 614 C CA . ILE A 1 84 ? -7.796 11.563 -6.450 1.00 71.94 84 ILE A CA 1
ATOM 615 C C . ILE A 1 84 ? -8.671 12.637 -5.790 1.00 71.94 84 ILE A C 1
ATOM 617 O O . ILE A 1 84 ? -9.265 13.466 -6.479 1.00 71.94 84 ILE A O 1
ATOM 621 N N . TRP A 1 85 ? -8.757 12.620 -4.463 1.00 74.81 85 TRP A N 1
ATOM 622 C CA . TRP A 1 85 ? -9.490 13.608 -3.663 1.00 74.81 85 TRP A CA 1
ATOM 623 C C . TRP A 1 85 ? -8.547 14.720 -3.226 1.00 74.81 85 TRP A C 1
ATOM 625 O O . TRP A 1 85 ? -7.353 14.470 -3.079 1.00 74.81 85 TRP A O 1
ATOM 635 N N . LYS A 1 86 ? -9.050 15.927 -2.951 1.00 77.25 86 LYS A N 1
ATOM 636 C CA . LYS A 1 86 ? -8.266 16.878 -2.153 1.00 77.25 86 LYS A CA 1
ATOM 637 C C . LYS A 1 86 ? -8.319 16.497 -0.681 1.00 77.25 86 LYS A C 1
ATOM 639 O O . LYS A 1 86 ? -9.300 15.924 -0.203 1.00 77.25 86 LYS A O 1
ATOM 644 N N . GLU A 1 87 ? -7.274 16.867 0.042 1.00 72.38 87 GLU A N 1
ATOM 645 C CA . GLU A 1 87 ? -7.226 16.738 1.491 1.00 72.38 87 GLU A CA 1
ATOM 646 C C . GLU A 1 87 ? -8.433 17.448 2.137 1.00 72.38 87 GLU A C 1
ATOM 648 O O . GLU A 1 87 ? -8.782 18.575 1.781 1.00 72.38 87 GLU A O 1
ATOM 653 N N . GLY A 1 88 ? -9.120 16.753 3.047 1.00 74.12 88 GLY A N 1
ATOM 654 C CA . GLY A 1 88 ? -10.358 17.226 3.680 1.00 74.12 88 GLY A CA 1
ATOM 655 C C . GLY A 1 88 ? -11.647 17.060 2.856 1.00 74.12 88 GLY A C 1
ATOM 656 O O . GLY A 1 88 ? -12.726 17.158 3.435 1.00 74.12 88 GLY A O 1
ATOM 657 N N . GLU A 1 89 ? -11.579 16.759 1.551 1.00 81.94 89 GLU A N 1
ATOM 658 C CA . GLU A 1 89 ? -12.767 16.459 0.723 1.00 81.94 89 GLU A CA 1
ATOM 659 C C . GLU A 1 89 ? -13.167 14.961 0.773 1.00 81.94 89 GLU A C 1
ATOM 661 O O . GLU A 1 89 ? -14.290 14.613 0.403 1.00 81.94 89 GLU A O 1
ATOM 666 N N . LEU A 1 90 ? -12.288 14.069 1.257 1.00 82.12 90 LEU A N 1
ATOM 667 C CA . LEU A 1 90 ? -12.556 12.627 1.376 1.00 82.12 90 LEU A CA 1
ATOM 668 C C . LEU A 1 90 ? -13.619 12.332 2.465 1.00 82.12 90 LEU A C 1
ATOM 670 O O . LEU A 1 90 ? -13.401 12.653 3.637 1.00 82.12 90 LEU A O 1
ATOM 674 N N . PRO A 1 91 ? -14.754 11.676 2.143 1.00 85.31 91 PRO A N 1
ATOM 675 C CA . PRO A 1 91 ? -15.790 11.364 3.129 1.00 85.31 91 PRO A CA 1
ATOM 676 C C . PRO A 1 91 ? -15.291 10.442 4.251 1.00 85.31 91 PRO A C 1
ATOM 678 O O . PRO A 1 91 ? -14.734 9.382 3.977 1.00 85.31 91 PRO A O 1
ATOM 681 N N . GLY A 1 92 ? -15.601 10.762 5.514 1.00 87.00 92 GLY A N 1
ATOM 682 C CA . GLY A 1 92 ? -15.157 9.972 6.678 1.00 87.00 92 GLY A CA 1
ATOM 683 C C . GLY A 1 92 ? -15.512 8.477 6.622 1.00 87.00 92 GLY A C 1
ATOM 684 O O . GLY A 1 92 ? -14.710 7.644 7.030 1.00 87.00 92 GLY A O 1
ATOM 685 N N . ARG A 1 93 ? -16.651 8.118 6.007 1.00 86.75 93 ARG A N 1
ATOM 686 C CA . ARG A 1 93 ? -17.043 6.715 5.753 1.00 86.75 93 ARG A CA 1
ATOM 687 C C . ARG A 1 93 ? -16.043 5.935 4.883 1.00 86.75 93 ARG A C 1
ATOM 689 O O . ARG A 1 93 ? -15.987 4.718 4.972 1.00 86.75 93 ARG A O 1
ATOM 696 N N . MET A 1 94 ? -15.295 6.617 4.011 1.00 85.81 94 MET A N 1
ATOM 697 C CA . MET A 1 94 ? -14.264 5.990 3.179 1.00 85.81 94 MET A CA 1
ATOM 698 C C . MET A 1 94 ? -13.000 5.746 4.000 1.00 85.81 94 MET A C 1
ATOM 700 O O . MET A 1 94 ? -12.455 4.658 3.930 1.00 85.81 94 MET A O 1
ATOM 704 N N . ILE A 1 95 ? -12.605 6.698 4.851 1.00 87.81 95 ILE A N 1
ATOM 705 C CA . ILE A 1 95 ? -11.495 6.520 5.803 1.00 87.81 95 ILE A CA 1
ATOM 706 C C . ILE A 1 95 ? -11.778 5.334 6.741 1.00 87.81 95 ILE A C 1
ATOM 708 O O . ILE A 1 95 ? -10.905 4.504 6.986 1.00 87.81 95 ILE A O 1
ATOM 712 N N . GLU A 1 96 ? -13.012 5.220 7.235 1.00 89.81 96 GLU A N 1
ATOM 713 C CA . GLU A 1 96 ? -13.446 4.083 8.051 1.00 89.81 96 GLU A CA 1
ATOM 714 C C . GLU A 1 96 ? -13.387 2.758 7.275 1.00 89.81 96 GLU A C 1
ATOM 716 O O . GLU A 1 96 ? -12.750 1.816 7.743 1.00 89.81 96 GLU A O 1
ATOM 721 N N . ALA A 1 97 ? -13.929 2.712 6.052 1.00 89.12 97 ALA A N 1
ATOM 722 C CA . ALA A 1 97 ? -13.859 1.529 5.192 1.00 89.12 97 ALA A CA 1
ATOM 723 C C . ALA A 1 97 ? -12.417 1.123 4.809 1.00 89.12 97 ALA A C 1
ATOM 725 O O . ALA A 1 97 ? -12.142 -0.074 4.711 1.00 89.12 97 ALA A O 1
ATOM 726 N N . SER A 1 98 ? -11.484 2.072 4.639 1.00 90.25 98 SER A N 1
ATOM 727 C CA . SER A 1 98 ? -10.051 1.776 4.464 1.00 90.25 98 SER A CA 1
ATOM 728 C C . SER A 1 98 ? -9.480 1.067 5.692 1.00 90.25 98 SER A C 1
ATOM 730 O O . SER A 1 98 ? -8.877 0.002 5.574 1.00 90.25 98 SER A O 1
ATOM 732 N N . TYR A 1 99 ? -9.716 1.605 6.894 1.00 93.19 99 TYR A N 1
ATOM 733 C CA . TYR A 1 99 ? -9.226 0.986 8.128 1.00 93.19 99 TYR A CA 1
ATOM 734 C C . TYR A 1 99 ? -9.852 -0.388 8.395 1.00 93.19 99 TYR A C 1
ATOM 736 O O . TYR A 1 99 ? -9.149 -1.295 8.843 1.00 93.19 99 TYR A O 1
ATOM 744 N N . GLU A 1 100 ? -11.140 -0.572 8.096 1.00 91.19 100 GLU A N 1
ATOM 745 C CA . GLU A 1 100 ? -11.804 -1.877 8.178 1.00 91.19 100 GLU A CA 1
ATOM 746 C C . GLU A 1 100 ? -11.210 -2.887 7.190 1.00 91.19 100 GLU A C 1
ATOM 748 O O . GLU A 1 100 ? -10.939 -4.025 7.580 1.00 91.19 100 GLU A O 1
ATOM 753 N N . TYR A 1 101 ? -10.958 -2.480 5.941 1.00 91.31 101 TYR A N 1
ATOM 754 C CA . TYR A 1 101 ? -10.290 -3.312 4.939 1.00 91.31 101 TYR A CA 1
ATOM 755 C C . TYR A 1 101 ? -8.889 -3.729 5.408 1.00 91.31 101 TYR A C 1
ATOM 757 O O . TYR A 1 101 ? -8.564 -4.916 5.405 1.00 91.31 101 TYR A O 1
ATOM 765 N N . CYS A 1 102 ? -8.084 -2.783 5.895 1.00 92.62 102 CYS A N 1
ATOM 766 C CA . CYS A 1 102 ? -6.734 -3.052 6.387 1.00 92.62 102 CYS A CA 1
ATOM 767 C C . CYS A 1 102 ? -6.730 -3.966 7.626 1.00 92.62 102 CYS A C 1
ATOM 769 O O . CYS A 1 102 ? -5.879 -4.856 7.730 1.00 92.62 102 CYS A O 1
ATOM 771 N N . GLU A 1 103 ? -7.696 -3.830 8.546 1.00 92.00 103 GLU A N 1
ATOM 772 C CA . GLU A 1 103 ? -7.844 -4.777 9.661 1.00 92.00 103 GLU A CA 1
ATOM 773 C C . GLU A 1 103 ? -8.238 -6.178 9.164 1.00 92.00 103 GLU A C 1
ATOM 775 O O . GLU A 1 103 ? -7.642 -7.170 9.590 1.00 92.00 103 GLU A O 1
ATOM 780 N N . GLN A 1 104 ? -9.200 -6.280 8.243 1.00 90.56 104 GLN A N 1
ATOM 781 C CA . GLN A 1 104 ? -9.632 -7.561 7.676 1.00 90.56 104 GLN A CA 1
ATOM 782 C C . GLN A 1 104 ? -8.498 -8.265 6.921 1.00 90.56 104 GLN A C 1
ATOM 784 O O . GLN A 1 104 ? -8.281 -9.456 7.145 1.00 90.56 104 GLN A O 1
ATOM 789 N N . LEU A 1 105 ? -7.726 -7.537 6.107 1.00 90.00 105 LEU A N 1
ATOM 790 C CA . LEU A 1 105 ? -6.566 -8.067 5.385 1.00 90.00 105 LEU A CA 1
ATOM 791 C C . LEU A 1 105 ? -5.542 -8.642 6.367 1.00 90.00 105 LEU A C 1
ATOM 793 O O . LEU A 1 105 ? -5.154 -9.803 6.258 1.00 90.00 105 LEU A O 1
ATOM 797 N N . THR A 1 106 ? -5.183 -7.865 7.393 1.00 90.38 106 THR A N 1
ATOM 798 C CA . THR A 1 106 ? -4.223 -8.284 8.425 1.00 90.38 106 THR A CA 1
ATOM 799 C C . THR A 1 106 ? -4.708 -9.511 9.206 1.00 90.38 106 THR A C 1
ATOM 801 O O . THR A 1 106 ? -3.915 -10.379 9.569 1.00 90.38 106 THR A O 1
ATOM 804 N N . ARG A 1 107 ? -6.019 -9.627 9.449 1.00 88.75 107 ARG A N 1
ATOM 805 C CA . ARG A 1 107 ? -6.629 -10.776 10.138 1.00 88.75 107 ARG A CA 1
ATOM 806 C C . ARG A 1 107 ? -6.661 -12.047 9.292 1.00 88.75 107 ARG A C 1
ATOM 808 O O . ARG A 1 107 ? -6.591 -13.130 9.868 1.00 88.75 107 ARG A O 1
ATOM 815 N N . ILE A 1 108 ? -6.782 -11.924 7.970 1.00 86.69 108 ILE A N 1
ATOM 816 C CA . ILE A 1 108 ? -6.818 -13.055 7.032 1.00 86.69 108 ILE A CA 1
ATOM 817 C C . ILE A 1 108 ? -5.395 -13.541 6.725 1.00 86.69 108 ILE A C 1
ATOM 819 O O . ILE A 1 108 ? -5.110 -14.725 6.896 1.00 86.69 108 ILE A O 1
ATOM 823 N N . GLU A 1 109 ? -4.501 -12.631 6.334 1.00 85.25 109 GLU A N 1
ATOM 824 C CA . GLU A 1 109 ? -3.144 -12.957 5.868 1.00 85.25 109 GLU A CA 1
ATOM 825 C C . GLU A 1 109 ? -2.150 -13.171 7.025 1.00 85.25 109 GLU A C 1
ATOM 827 O O . GLU A 1 109 ? -1.226 -13.974 6.918 1.00 85.25 109 GLU A O 1
ATOM 832 N N . ALA A 1 110 ? -2.347 -12.498 8.167 1.00 84.75 110 ALA A N 1
ATOM 833 C CA . ALA A 1 110 ? -1.392 -12.480 9.278 1.00 84.75 110 ALA A CA 1
ATOM 834 C C . ALA A 1 110 ? -2.036 -12.695 10.660 1.00 84.75 110 ALA A C 1
ATOM 836 O O . ALA A 1 110 ? -1.654 -12.062 11.646 1.00 84.75 110 ALA A O 1
ATOM 837 N N . ALA A 1 111 ? -2.975 -13.642 10.768 1.00 80.81 111 ALA A N 1
ATOM 838 C CA . ALA A 1 111 ? -3.709 -13.954 12.003 1.00 80.81 111 ALA A CA 1
ATOM 839 C C . ALA A 1 111 ? -2.824 -14.070 13.271 1.00 80.81 111 ALA A C 1
ATOM 841 O O . ALA A 1 111 ? -3.142 -13.488 14.311 1.00 80.81 111 ALA A O 1
ATOM 842 N N . ASN A 1 112 ? -1.682 -14.767 13.184 1.00 82.75 112 ASN A N 1
ATOM 843 C CA . ASN A 1 112 ? -0.734 -14.915 14.302 1.00 82.75 112 ASN A CA 1
ATOM 844 C C . ASN A 1 112 ? -0.132 -13.573 14.751 1.00 82.75 112 ASN A C 1
ATOM 846 O O . ASN A 1 112 ? 0.035 -13.340 15.947 1.00 82.75 112 ASN A O 1
ATOM 850 N N . PHE A 1 113 ? 0.174 -12.687 13.801 1.00 84.56 113 PHE A N 1
ATOM 851 C CA . PHE A 1 113 ? 0.706 -11.353 14.070 1.00 84.56 113 PHE A CA 1
ATOM 852 C C . PHE A 1 113 ? -0.387 -10.437 14.633 1.00 84.56 113 PHE A C 1
ATOM 854 O O . PHE A 1 113 ? -0.173 -9.818 15.674 1.00 84.56 113 PHE A O 1
ATOM 861 N N . TYR A 1 114 ? -1.589 -10.441 14.045 1.00 87.00 114 TYR A N 1
ATOM 862 C CA . TYR A 1 114 ? -2.748 -9.686 14.540 1.00 87.00 114 TYR A CA 1
ATOM 863 C C . TYR A 1 114 ? -3.057 -9.971 16.021 1.00 87.00 114 TYR A C 1
ATOM 865 O O . TYR A 1 114 ? -3.332 -9.061 16.808 1.00 87.00 114 TYR A O 1
ATOM 873 N N . HIS A 1 115 ? -2.945 -11.233 16.448 1.00 89.50 115 HIS A N 1
ATOM 874 C CA . HIS A 1 115 ? -3.156 -11.614 17.845 1.00 89.50 115 HIS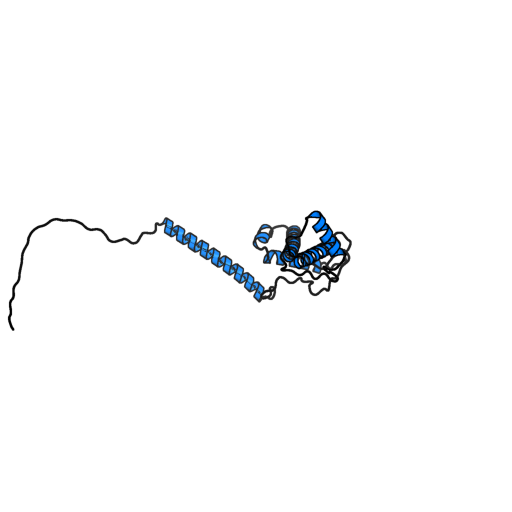 A CA 1
ATOM 875 C C . HIS A 1 115 ? -2.198 -10.950 18.848 1.00 89.50 115 HIS A C 1
ATOM 877 O O . HIS A 1 115 ? -2.575 -10.839 20.016 1.00 89.50 115 HIS A O 1
ATOM 883 N N . SER A 1 116 ? -1.022 -10.478 18.417 1.00 92.38 116 SER A N 1
ATOM 884 C CA . SER A 1 116 ? -0.049 -9.796 19.284 1.00 92.38 116 SER A CA 1
ATOM 885 C C . SER A 1 116 ? -0.446 -8.362 19.657 1.00 92.38 116 SER A C 1
ATOM 887 O O . SER A 1 116 ? -0.081 -7.900 20.735 1.00 92.38 116 SER A O 1
ATOM 889 N N . PHE A 1 117 ? -1.233 -7.675 18.817 1.00 90.69 117 PHE A N 1
ATOM 890 C CA . PHE A 1 117 ? -1.556 -6.250 18.991 1.00 90.69 117 PHE A CA 1
ATOM 891 C C . PHE A 1 117 ? -3.058 -5.915 18.967 1.00 90.69 117 PHE A C 1
ATOM 893 O O . PHE A 1 117 ? -3.428 -4.763 19.180 1.00 90.69 117 PHE A O 1
ATOM 900 N N . LYS A 1 118 ? -3.955 -6.897 18.792 1.00 91.56 118 LYS A N 1
ATOM 901 C CA . LYS A 1 118 ? -5.421 -6.684 18.785 1.00 91.56 118 LYS A CA 1
ATOM 902 C C . LYS A 1 118 ? -6.004 -5.970 20.021 1.00 91.56 118 LYS A C 1
ATOM 904 O O . LYS A 1 118 ? -7.119 -5.469 19.948 1.00 91.56 118 LYS A O 1
ATOM 909 N N . TYR A 1 119 ? -5.282 -5.952 21.146 1.00 93.19 119 TYR A N 1
ATOM 910 C CA . TYR A 1 119 ? -5.681 -5.295 22.400 1.00 93.19 119 TYR A CA 1
ATOM 911 C C . TYR A 1 119 ? -5.109 -3.877 22.575 1.00 93.19 119 TYR A C 1
ATOM 913 O O . TYR A 1 119 ? -5.324 -3.265 23.620 1.00 93.19 119 TYR A O 1
ATOM 921 N N . LEU A 1 120 ? -4.360 -3.360 21.596 1.00 95.00 120 LEU A N 1
ATOM 922 C CA . LEU A 1 120 ? -3.921 -1.966 21.606 1.00 95.00 120 LEU A CA 1
ATOM 923 C C . LEU A 1 120 ? -5.112 -1.009 21.398 1.00 95.00 120 LEU A C 1
ATOM 925 O O . LEU A 1 120 ? -6.129 -1.426 20.831 1.00 95.00 120 LEU A O 1
ATOM 929 N N . PRO A 1 121 ? -4.976 0.267 21.816 1.00 97.31 121 PRO A N 1
ATOM 930 C CA . PRO A 1 121 ? -5.914 1.333 21.472 1.00 97.31 121 PRO A CA 1
ATOM 931 C C . PRO A 1 121 ? -6.248 1.363 19.974 1.00 97.31 121 PRO A C 1
ATOM 933 O O . PRO A 1 121 ? -5.410 1.024 19.136 1.00 97.31 121 PRO A O 1
ATOM 936 N N . ASP A 1 122 ? -7.482 1.744 19.641 1.00 93.94 122 ASP A N 1
ATOM 937 C CA . ASP A 1 122 ? -8.030 1.619 18.285 1.00 93.94 122 ASP A CA 1
ATOM 938 C C . ASP A 1 122 ? -7.238 2.401 17.228 1.00 93.94 122 ASP A C 1
ATOM 940 O O . ASP A 1 122 ? -7.050 1.901 16.123 1.00 93.94 122 ASP A O 1
ATOM 944 N N . ASP A 1 123 ? -6.718 3.579 17.566 1.00 95.19 123 ASP A N 1
ATOM 945 C CA . ASP A 1 123 ? -5.833 4.391 16.724 1.00 95.19 123 ASP A CA 1
ATOM 946 C C . ASP A 1 123 ? -4.505 3.675 16.421 1.00 95.19 123 ASP A C 1
ATOM 948 O O . ASP A 1 123 ? -4.076 3.600 15.264 1.00 95.19 123 ASP A O 1
ATOM 952 N N . VAL A 1 124 ? -3.889 3.068 17.438 1.00 95.25 124 VAL A N 1
ATOM 953 C CA . VAL A 1 124 ? -2.641 2.307 17.293 1.00 95.25 124 VAL A CA 1
ATOM 954 C C . VAL A 1 124 ? -2.882 1.009 16.516 1.00 95.25 124 VAL A C 1
ATOM 956 O O . VAL A 1 124 ? -2.119 0.692 15.603 1.00 95.25 124 VAL A O 1
ATOM 959 N N . ARG A 1 125 ? -3.969 0.276 16.808 1.00 95.25 125 ARG A N 1
ATOM 960 C CA . ARG A 1 125 ? -4.349 -0.948 16.076 1.00 95.25 125 ARG A CA 1
ATOM 961 C C . ARG A 1 125 ? -4.604 -0.644 14.599 1.00 95.25 125 ARG A C 1
ATOM 963 O O . ARG A 1 125 ? -4.044 -1.325 13.743 1.00 95.25 125 ARG A O 1
ATOM 970 N N . ARG A 1 126 ? -5.389 0.398 14.298 1.00 95.00 126 ARG A N 1
ATOM 971 C CA . ARG A 1 126 ? -5.661 0.873 12.928 1.00 95.00 126 ARG A CA 1
ATOM 972 C C . ARG A 1 126 ? -4.373 1.243 12.188 1.00 95.00 126 ARG A C 1
ATOM 974 O O . ARG A 1 126 ? -4.203 0.834 11.042 1.00 95.00 126 ARG A O 1
ATOM 981 N N . SER A 1 127 ? -3.447 1.935 12.854 1.00 94.50 127 SER A N 1
ATOM 982 C CA . SER A 1 127 ? -2.146 2.313 12.282 1.00 94.50 127 SER A CA 1
ATOM 983 C C . SER A 1 127 ? -1.279 1.099 11.926 1.00 94.50 127 SER A C 1
ATOM 985 O O . SER A 1 127 ? -0.712 1.051 10.836 1.00 94.50 127 SER A O 1
ATOM 987 N N . ILE A 1 128 ? -1.209 0.086 12.800 1.00 95.50 128 ILE A N 1
ATOM 988 C CA . ILE A 1 128 ? -0.455 -1.153 12.531 1.00 95.50 128 ILE A CA 1
ATOM 989 C C . ILE A 1 128 ? -1.096 -1.951 11.389 1.00 95.50 128 ILE A C 1
ATOM 991 O O . ILE A 1 128 ? -0.378 -2.435 10.518 1.00 95.50 128 ILE A O 1
ATOM 995 N N . CYS A 1 129 ? -2.428 -2.063 11.352 1.00 94.50 129 CYS A N 1
ATOM 996 C CA . CYS A 1 129 ? -3.136 -2.742 10.263 1.00 94.50 129 CYS A CA 1
ATOM 997 C C . CYS A 1 129 ? -2.915 -2.055 8.906 1.00 94.50 129 CYS A C 1
ATOM 999 O O . CYS A 1 129 ? -2.670 -2.738 7.916 1.00 94.50 129 CYS A O 1
ATOM 1001 N N . ALA A 1 130 ? -2.959 -0.719 8.852 1.00 93.44 130 ALA A N 1
ATOM 1002 C CA . ALA A 1 130 ? -2.671 0.038 7.631 1.00 93.44 130 ALA A CA 1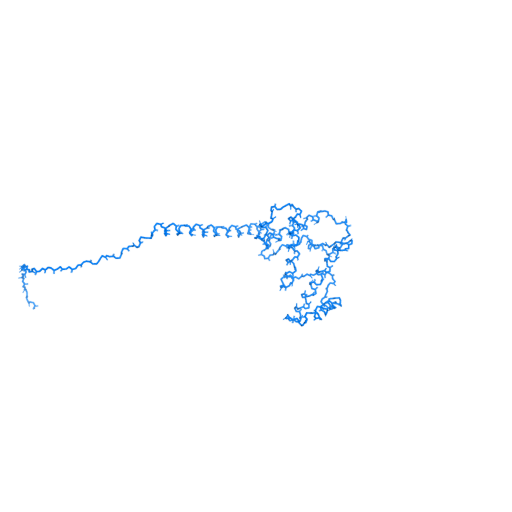
ATOM 1003 C C . ALA A 1 130 ? -1.209 -0.140 7.178 1.00 93.44 130 ALA A C 1
ATOM 1005 O O . ALA A 1 130 ? -0.946 -0.377 6.002 1.00 93.44 130 ALA A O 1
ATOM 1006 N N . TYR A 1 131 ? -0.253 -0.112 8.114 1.00 92.62 131 TYR A N 1
ATOM 1007 C CA . TYR A 1 131 ? 1.156 -0.371 7.805 1.00 92.62 131 TYR A CA 1
ATOM 1008 C C . TYR A 1 131 ? 1.396 -1.806 7.306 1.00 92.62 131 TYR A C 1
ATOM 1010 O O . TYR A 1 131 ? 2.120 -2.006 6.332 1.00 92.62 131 TYR A O 1
ATOM 1018 N N . TYR A 1 132 ? 0.752 -2.806 7.919 1.00 93.44 132 TYR A N 1
ATOM 1019 C CA . TYR A 1 132 ? 0.811 -4.189 7.445 1.00 93.44 132 TYR A CA 1
ATOM 1020 C C . TYR A 1 132 ? 0.220 -4.329 6.036 1.00 93.44 132 TYR A C 1
ATOM 1022 O O . TYR A 1 132 ? 0.843 -4.953 5.182 1.00 93.44 132 TYR A O 1
ATOM 1030 N N . ALA A 1 133 ? -0.943 -3.723 5.772 1.00 91.31 133 ALA A N 1
ATOM 1031 C CA . ALA A 1 133 ? -1.575 -3.740 4.455 1.00 91.31 133 ALA A CA 1
ATOM 1032 C C . ALA A 1 133 ? -0.679 -3.113 3.374 1.00 91.31 133 ALA A C 1
ATOM 1034 O O . ALA A 1 133 ? -0.542 -3.680 2.288 1.00 91.31 133 ALA A O 1
ATOM 1035 N N . PHE A 1 134 ? -0.005 -2.002 3.703 1.00 90.25 134 PHE A N 1
ATOM 1036 C CA . PHE A 1 134 ? 0.980 -1.375 2.826 1.00 90.25 134 PHE A CA 1
ATOM 1037 C C . PHE A 1 134 ? 2.124 -2.337 2.462 1.00 90.25 134 PHE A C 1
ATOM 1039 O O . PHE A 1 134 ? 2.407 -2.515 1.274 1.00 90.25 134 PHE A O 1
ATOM 1046 N N . CYS A 1 135 ? 2.754 -2.960 3.466 1.00 91.25 135 CYS A N 1
ATOM 1047 C CA . CYS A 1 135 ? 3.855 -3.903 3.257 1.00 91.25 135 CYS A CA 1
ATOM 1048 C C . CYS A 1 135 ? 3.397 -5.139 2.475 1.00 91.25 135 CYS A C 1
ATOM 1050 O O . CYS A 1 135 ? 4.046 -5.511 1.503 1.00 91.25 135 CYS A O 1
ATOM 1052 N N . ARG A 1 136 ? 2.243 -5.721 2.830 1.00 90.56 136 ARG A N 1
ATOM 1053 C CA . ARG A 1 136 ? 1.713 -6.921 2.170 1.00 90.56 136 ARG A CA 1
ATOM 1054 C C . ARG A 1 136 ? 1.493 -6.697 0.675 1.00 90.56 136 ARG A C 1
ATOM 1056 O O . ARG A 1 136 ? 1.909 -7.529 -0.117 1.00 90.56 136 ARG A O 1
ATOM 1063 N N . ARG A 1 137 ? 0.942 -5.542 0.283 1.00 87.62 137 ARG A N 1
ATOM 1064 C CA . ARG A 1 137 ? 0.782 -5.169 -1.132 1.00 87.62 137 ARG A CA 1
ATOM 1065 C C . ARG A 1 137 ? 2.126 -5.041 -1.860 1.00 87.62 137 ARG A C 1
ATOM 1067 O O . ARG A 1 137 ? 2.207 -5.416 -3.026 1.00 87.62 137 ARG A O 1
ATOM 1074 N N . ALA A 1 138 ? 3.161 -4.505 -1.208 1.00 89.56 138 ALA A N 1
ATOM 1075 C CA . ALA A 1 138 ? 4.497 -4.423 -1.801 1.00 89.56 138 ALA A CA 1
ATOM 1076 C C . ALA A 1 138 ? 5.116 -5.819 -2.001 1.00 89.56 138 ALA A C 1
ATOM 1078 O O . ALA A 1 138 ? 5.683 -6.075 -3.063 1.00 89.56 138 ALA A O 1
ATOM 1079 N N . ASP A 1 139 ? 4.942 -6.719 -1.028 1.00 90.44 139 ASP A N 1
ATOM 1080 C CA . ASP A 1 139 ? 5.355 -8.123 -1.130 1.00 90.44 139 ASP A CA 1
ATOM 1081 C C . ASP A 1 139 ? 4.596 -8.841 -2.261 1.00 90.44 139 ASP A C 1
ATOM 1083 O O . ASP A 1 139 ? 5.225 -9.457 -3.115 1.00 90.44 139 ASP A O 1
ATOM 1087 N N . ASP A 1 140 ? 3.267 -8.689 -2.358 1.00 87.38 140 ASP A N 1
ATOM 1088 C CA . ASP A 1 140 ? 2.465 -9.338 -3.409 1.00 87.38 140 ASP A CA 1
ATOM 1089 C C . ASP A 1 140 ? 2.880 -8.888 -4.830 1.00 87.38 140 ASP A C 1
ATOM 1091 O O . ASP A 1 140 ? 2.863 -9.685 -5.773 1.00 87.38 140 ASP A O 1
ATOM 1095 N N . ILE A 1 141 ? 3.289 -7.621 -5.001 1.00 87.62 141 ILE A N 1
ATOM 1096 C CA . ILE A 1 141 ? 3.876 -7.106 -6.254 1.00 87.62 141 ILE A CA 1
ATOM 1097 C C . ILE A 1 141 ? 5.265 -7.726 -6.498 1.00 87.62 141 ILE A C 1
ATOM 1099 O O . ILE A 1 141 ? 5.586 -8.117 -7.624 1.00 87.62 141 ILE A O 1
ATOM 1103 N N . ALA A 1 142 ? 6.100 -7.819 -5.459 1.00 87.50 142 ALA A N 1
ATOM 1104 C CA . ALA A 1 142 ? 7.450 -8.373 -5.551 1.00 87.50 142 ALA A CA 1
ATOM 1105 C C . ALA A 1 142 ? 7.452 -9.881 -5.860 1.00 87.50 142 ALA A C 1
ATOM 1107 O O . ALA A 1 142 ? 8.290 -10.337 -6.644 1.00 87.50 142 ALA A O 1
ATOM 1108 N N . ASP A 1 143 ? 6.490 -10.637 -5.332 1.00 87.31 143 ASP A N 1
ATOM 1109 C CA . ASP A 1 143 ? 6.265 -12.050 -5.646 1.00 87.31 143 ASP A CA 1
ATOM 1110 C C . ASP A 1 143 ? 5.639 -12.213 -7.043 1.00 87.31 143 ASP A C 1
ATOM 1112 O O . ASP A 1 143 ? 6.098 -13.037 -7.842 1.00 87.31 143 ASP A O 1
ATOM 1116 N N . GLY A 1 144 ? 4.716 -11.321 -7.421 1.00 81.00 144 GLY A N 1
ATOM 1117 C CA . GLY A 1 144 ? 3.979 -11.349 -8.693 1.00 81.00 144 GLY A CA 1
ATOM 1118 C C . GLY A 1 144 ? 2.553 -11.901 -8.572 1.00 81.00 144 GLY A C 1
ATOM 1119 O O . GLY A 1 144 ? 1.910 -12.153 -9.590 1.00 81.00 144 GLY A O 1
ATOM 1120 N N . ASP A 1 145 ? 2.061 -12.065 -7.343 1.00 77.12 145 ASP A N 1
ATOM 1121 C CA . ASP A 1 145 ? 0.691 -12.488 -7.027 1.00 77.12 145 ASP A CA 1
ATOM 1122 C C . ASP A 1 145 ? -0.324 -11.328 -7.133 1.00 77.12 145 ASP A C 1
ATOM 1124 O O . ASP A 1 145 ? -1.536 -11.558 -7.183 1.00 77.12 145 ASP A O 1
ATOM 1128 N N . TYR A 1 146 ? 0.155 -10.080 -7.218 1.00 71.44 146 TYR A N 1
ATOM 1129 C CA . TYR A 1 146 ? -0.656 -8.888 -7.468 1.00 71.44 146 TYR A CA 1
ATOM 1130 C C . TYR A 1 146 ? -0.282 -8.199 -8.786 1.00 71.44 146 TYR A C 1
ATOM 1132 O O . TYR A 1 146 ? 0.870 -8.196 -9.214 1.00 71.44 146 TYR A O 1
ATOM 1140 N N . THR A 1 147 ? -1.274 -7.586 -9.435 1.00 66.56 147 THR A N 1
ATOM 1141 C CA . THR A 1 147 ? -1.075 -6.689 -10.581 1.00 66.56 147 THR A CA 1
ATOM 1142 C C . THR A 1 147 ? -1.709 -5.345 -10.259 1.00 66.56 147 THR A C 1
ATOM 1144 O O . THR A 1 147 ? -2.933 -5.209 -10.303 1.00 66.56 147 THR A O 1
ATOM 1147 N N . ASP A 1 148 ? -0.885 -4.352 -9.927 1.00 66.44 148 ASP A N 1
ATOM 1148 C CA . ASP A 1 148 ? -1.360 -3.000 -9.653 1.00 66.44 148 ASP A CA 1
ATOM 1149 C C . ASP A 1 148 ? -1.598 -2.224 -10.953 1.00 66.44 148 ASP A C 1
ATOM 1151 O O . ASP A 1 148 ? -0.685 -1.639 -11.540 1.00 66.44 148 ASP A O 1
ATOM 1155 N N . LEU A 1 149 ? -2.848 -2.225 -11.416 1.00 62.78 149 LEU A N 1
ATOM 1156 C CA . LEU A 1 149 ? -3.280 -1.450 -12.575 1.00 62.78 149 LEU A CA 1
ATOM 1157 C C . LEU A 1 149 ? -3.436 0.028 -12.190 1.00 62.78 149 LEU A C 1
ATOM 1159 O O . LEU A 1 149 ? -4.537 0.504 -11.913 1.00 62.78 149 LEU A O 1
ATOM 1163 N N . PHE A 1 150 ? -2.329 0.773 -12.191 1.00 64.00 150 PHE A N 1
ATOM 1164 C CA . PHE A 1 150 ? -2.376 2.233 -12.109 1.00 64.00 150 PHE A CA 1
ATOM 1165 C C . PHE A 1 150 ? -2.909 2.820 -13.432 1.00 64.00 150 PHE A C 1
ATOM 1167 O O . PHE A 1 150 ? -2.317 2.558 -14.483 1.00 64.00 150 PHE A O 1
ATOM 1174 N N . PRO A 1 151 ? -3.987 3.630 -13.437 1.00 60.72 151 PRO A N 1
ATOM 1175 C CA . PRO A 1 151 ? -4.491 4.239 -14.667 1.00 60.72 151 PRO A CA 1
ATOM 1176 C C . PRO A 1 151 ? -3.455 5.173 -15.304 1.00 60.72 151 PRO A C 1
ATOM 1178 O O . PRO A 1 151 ? -2.982 6.122 -14.681 1.00 60.72 151 PRO A O 1
ATOM 1181 N N . GLY A 1 152 ? -3.083 4.890 -16.555 1.00 60.78 152 GLY A N 1
ATOM 1182 C CA . GLY A 1 152 ? -1.992 5.588 -17.247 1.00 60.78 152 GLY A CA 1
ATOM 1183 C C . GLY A 1 152 ? -0.583 5.146 -16.828 1.00 60.78 152 GLY A C 1
ATOM 1184 O O . GLY A 1 152 ? 0.391 5.779 -17.233 1.00 60.78 152 GLY A O 1
ATOM 1185 N N . GLY A 1 153 ? -0.458 4.079 -16.034 1.00 69.75 153 GLY A N 1
ATOM 1186 C CA . GLY A 1 153 ? 0.818 3.443 -15.732 1.00 69.75 153 GLY A CA 1
ATOM 1187 C C . GLY A 1 153 ? 1.279 2.505 -16.849 1.00 69.75 153 GLY A C 1
ATOM 1188 O O . GLY A 1 153 ? 0.468 1.781 -17.422 1.00 69.75 153 GLY A O 1
ATOM 1189 N N . SER A 1 154 ? 2.576 2.518 -17.164 1.00 76.50 154 SER A N 1
ATOM 1190 C CA . SER A 1 154 ? 3.207 1.565 -18.085 1.00 76.50 154 SER A CA 1
ATOM 1191 C C . SER A 1 154 ? 4.695 1.372 -17.775 1.00 76.50 154 SER A C 1
ATOM 1193 O O . SER A 1 154 ? 5.394 2.331 -17.428 1.00 76.50 154 SER A O 1
ATOM 1195 N N . GLU A 1 155 ? 5.185 0.148 -17.973 1.00 79.06 155 GLU A N 1
ATOM 1196 C CA . GLU A 1 155 ? 6.607 -0.229 -17.924 1.00 79.06 155 GLU A CA 1
ATOM 1197 C C . GLU A 1 155 ? 7.451 0.440 -19.025 1.00 79.06 155 GLU A C 1
ATOM 1199 O O . GLU A 1 155 ? 8.646 0.697 -18.829 1.00 79.06 155 GLU A O 1
ATOM 1204 N N . ASP A 1 156 ? 6.795 0.813 -20.130 1.00 84.44 156 ASP A N 1
ATOM 1205 C CA . ASP A 1 156 ? 7.351 1.576 -21.255 1.00 84.44 156 ASP A CA 1
ATOM 1206 C C . ASP A 1 156 ? 7.321 3.098 -21.034 1.00 84.44 156 ASP A C 1
ATOM 1208 O O . ASP A 1 156 ? 7.761 3.867 -21.890 1.00 84.44 156 ASP A O 1
ATOM 1212 N N . SER A 1 157 ? 6.770 3.582 -19.915 1.00 88.06 157 SER A N 1
ATOM 1213 C CA . SER A 1 157 ? 6.777 5.019 -19.637 1.00 88.06 157 SER A CA 1
ATOM 1214 C C . SER A 1 157 ? 8.191 5.503 -19.308 1.00 88.06 157 SER A C 1
ATOM 1216 O O . SER A 1 157 ? 8.910 4.868 -18.535 1.00 88.0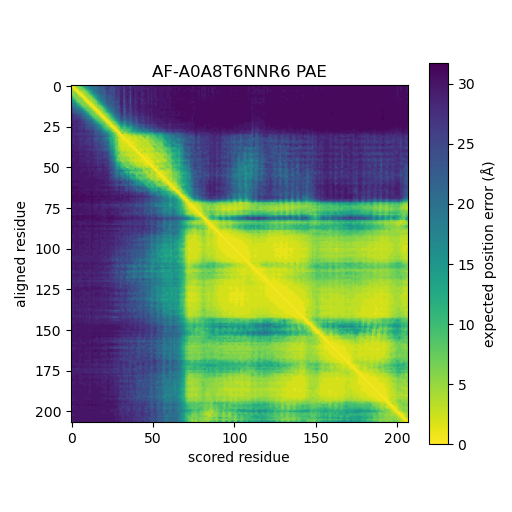6 157 SER A O 1
ATOM 1218 N N . ASN A 1 158 ? 8.573 6.674 -19.831 1.00 90.56 158 ASN A N 1
ATOM 1219 C CA . ASN A 1 158 ? 9.894 7.255 -19.568 1.00 90.56 158 ASN A CA 1
ATOM 1220 C C . ASN A 1 158 ? 10.191 7.365 -18.062 1.00 90.56 158 ASN A C 1
ATOM 1222 O O . ASN A 1 158 ? 11.277 6.998 -17.642 1.00 90.56 158 ASN A O 1
ATOM 1226 N N . GLU A 1 159 ? 9.217 7.768 -17.235 1.00 89.00 159 GLU A N 1
ATOM 1227 C CA . GLU A 1 159 ? 9.403 7.835 -15.776 1.00 89.00 159 GLU A CA 1
ATOM 1228 C C . GLU A 1 159 ? 9.732 6.465 -15.148 1.00 89.00 159 GLU A C 1
ATOM 1230 O O . GLU A 1 159 ? 10.590 6.375 -14.271 1.00 89.00 159 GLU A O 1
ATOM 1235 N N . SER A 1 160 ? 9.062 5.394 -15.596 1.00 88.44 160 SER A N 1
ATOM 1236 C CA . SER A 1 160 ? 9.313 4.030 -15.118 1.00 88.44 160 SER A CA 1
ATOM 1237 C C . SER A 1 160 ? 10.666 3.504 -15.605 1.00 88.44 160 SER A C 1
ATOM 1239 O O . SER A 1 160 ? 11.332 2.775 -14.868 1.00 88.44 160 SER A O 1
ATOM 1241 N N . ILE A 1 161 ? 11.075 3.867 -16.826 1.00 92.38 161 ILE A N 1
ATOM 1242 C CA . ILE A 1 161 ? 12.386 3.547 -17.408 1.00 92.38 161 ILE A CA 1
ATOM 1243 C C . ILE A 1 161 ? 13.499 4.266 -16.637 1.00 92.38 161 ILE A C 1
ATOM 1245 O O . ILE A 1 161 ? 14.420 3.612 -16.154 1.00 92.38 161 ILE A O 1
ATOM 1249 N N . ASP A 1 162 ? 13.379 5.580 -16.442 1.00 92.75 162 ASP A N 1
ATOM 1250 C CA . ASP A 1 162 ? 14.348 6.398 -15.709 1.00 92.75 162 ASP A CA 1
ATOM 1251 C C . ASP A 1 162 ? 14.536 5.882 -14.274 1.00 92.75 162 ASP A C 1
ATOM 1253 O O . ASP A 1 162 ? 15.668 5.752 -13.799 1.00 92.75 162 ASP A O 1
ATOM 1257 N N . TYR A 1 163 ? 13.437 5.513 -13.601 1.00 90.75 163 TYR A N 1
ATOM 1258 C CA . TYR A 1 163 ? 13.475 4.947 -12.253 1.00 90.75 163 TYR A CA 1
ATOM 1259 C C . TYR A 1 163 ? 14.244 3.620 -12.191 1.00 90.75 163 TYR A C 1
ATOM 1261 O O . TYR A 1 163 ? 15.158 3.486 -11.375 1.00 90.75 163 TYR A O 1
ATOM 1269 N N . ARG A 1 164 ? 13.936 2.641 -13.058 1.00 91.69 164 ARG A N 1
ATOM 1270 C CA . ARG A 1 164 ? 14.676 1.364 -13.061 1.00 91.69 164 ARG A CA 1
ATOM 1271 C C . ARG A 1 164 ? 16.134 1.544 -13.487 1.00 91.69 164 ARG A C 1
ATOM 1273 O O . ARG A 1 164 ? 17.004 0.951 -12.863 1.00 91.69 164 ARG A O 1
ATOM 1280 N N . SER A 1 165 ? 16.428 2.430 -14.440 1.00 92.25 165 SER A N 1
ATOM 1281 C CA . SER A 1 165 ? 17.805 2.759 -14.839 1.00 92.25 165 SER A CA 1
ATOM 1282 C C . SER A 1 165 ? 18.620 3.429 -13.723 1.00 92.25 165 SER A C 1
ATOM 1284 O O . SER A 1 165 ? 19.836 3.245 -13.649 1.00 92.25 165 SER A O 1
ATOM 1286 N N . GLU A 1 166 ? 17.987 4.190 -12.825 1.00 92.31 166 GLU A N 1
ATOM 1287 C CA . GLU A 1 166 ? 18.635 4.680 -11.604 1.00 92.31 166 GLU A CA 1
ATOM 1288 C C . GLU A 1 166 ? 18.925 3.553 -10.604 1.00 92.31 166 GLU A C 1
ATOM 1290 O O . GLU A 1 166 ? 20.026 3.500 -10.052 1.00 92.31 166 GLU A O 1
ATOM 1295 N N . ILE A 1 167 ? 17.989 2.623 -10.409 1.00 91.81 167 ILE A N 1
A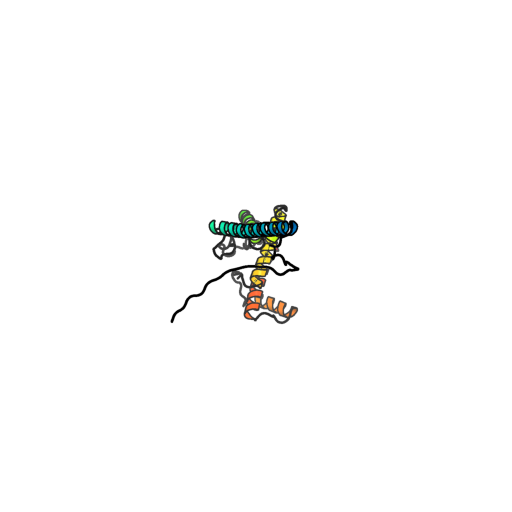TOM 1296 C CA . ILE A 1 167 ? 18.197 1.470 -9.524 1.00 91.81 167 ILE A CA 1
ATOM 1297 C C . ILE A 1 167 ? 19.291 0.539 -10.069 1.00 91.81 167 ILE A C 1
ATOM 1299 O O . ILE A 1 167 ? 20.196 0.193 -9.313 1.00 91.81 167 ILE A O 1
ATOM 1303 N N . GLU A 1 168 ? 19.286 0.205 -11.365 1.00 92.81 168 GLU A N 1
ATOM 1304 C CA . GLU A 1 168 ? 20.344 -0.582 -12.028 1.00 92.81 168 GLU A CA 1
ATOM 1305 C C . GLU A 1 168 ? 21.724 0.095 -11.892 1.00 92.81 168 GLU A C 1
ATOM 1307 O O . GLU A 1 168 ? 22.722 -0.565 -11.605 1.00 92.81 168 GLU A O 1
ATOM 1312 N N . ARG A 1 169 ? 21.797 1.432 -12.001 1.00 93.25 169 ARG A N 1
ATOM 1313 C CA . ARG A 1 169 ? 23.038 2.204 -11.790 1.00 93.25 169 ARG A CA 1
ATOM 1314 C C . ARG A 1 169 ? 23.600 2.079 -10.367 1.00 93.25 169 ARG A C 1
ATOM 1316 O O . ARG A 1 169 ? 24.813 2.180 -10.194 1.00 93.25 169 ARG A O 1
ATOM 1323 N N . ILE A 1 170 ? 22.743 1.922 -9.357 1.00 94.00 170 ILE A N 1
ATOM 1324 C CA . ILE A 1 170 ? 23.139 1.855 -7.939 1.00 94.00 170 ILE A CA 1
ATOM 1325 C C . ILE A 1 170 ? 23.403 0.407 -7.499 1.00 94.00 170 ILE A C 1
ATOM 1327 O O . ILE A 1 170 ? 24.353 0.153 -6.762 1.00 94.00 170 ILE A O 1
ATOM 1331 N N . MET A 1 171 ? 22.556 -0.528 -7.934 1.00 91.31 171 MET A N 1
ATOM 1332 C CA . MET A 1 171 ? 22.510 -1.913 -7.452 1.00 91.31 171 MET A CA 1
ATOM 1333 C C . MET A 1 171 ? 23.212 -2.915 -8.381 1.00 91.31 171 MET A C 1
ATOM 1335 O O . MET A 1 171 ? 23.543 -4.012 -7.935 1.00 91.31 171 MET A O 1
ATOM 1339 N N . GLY A 1 172 ? 23.457 -2.551 -9.643 1.00 90.44 172 GLY A N 1
ATOM 1340 C CA . GLY A 1 172 ? 23.969 -3.445 -10.681 1.00 90.44 172 GLY A CA 1
ATOM 1341 C C . GLY A 1 172 ? 22.864 -4.145 -11.481 1.00 90.44 172 GLY A C 1
ATOM 1342 O O . GLY A 1 172 ? 21.698 -3.750 -11.453 1.00 90.44 172 GLY A O 1
ATOM 1343 N N . GLU A 1 173 ? 23.250 -5.182 -12.226 1.00 88.94 173 GLU A N 1
ATOM 1344 C CA . GLU A 1 173 ? 22.339 -5.945 -13.088 1.00 88.94 173 GLU A CA 1
ATOM 1345 C C . GLU A 1 173 ? 21.283 -6.727 -12.276 1.00 88.94 173 GLU A C 1
ATOM 1347 O O . GLU A 1 173 ? 21.599 -7.284 -11.217 1.00 88.94 173 GLU A O 1
ATOM 1352 N N . PRO A 1 174 ? 20.027 -6.812 -12.756 1.00 90.00 174 PRO A N 1
ATOM 1353 C CA . PRO A 1 174 ? 18.976 -7.548 -12.067 1.00 90.00 174 PRO A CA 1
ATOM 1354 C C . PRO A 1 174 ? 19.194 -9.067 -12.135 1.00 90.00 174 PRO A C 1
ATOM 1356 O O . PRO A 1 174 ? 19.547 -9.626 -13.169 1.00 90.00 174 PRO A O 1
ATOM 1359 N N . VAL A 1 175 ? 18.895 -9.757 -11.029 1.00 90.00 175 VAL A N 1
ATOM 1360 C CA . VAL A 1 175 ? 18.879 -11.236 -10.959 1.00 90.00 175 VAL A CA 1
ATOM 1361 C C . VAL A 1 175 ? 17.640 -11.826 -11.655 1.00 90.00 175 VAL A C 1
ATOM 1363 O O . VAL A 1 175 ? 17.642 -12.980 -12.081 1.00 90.00 175 VAL A O 1
ATOM 1366 N N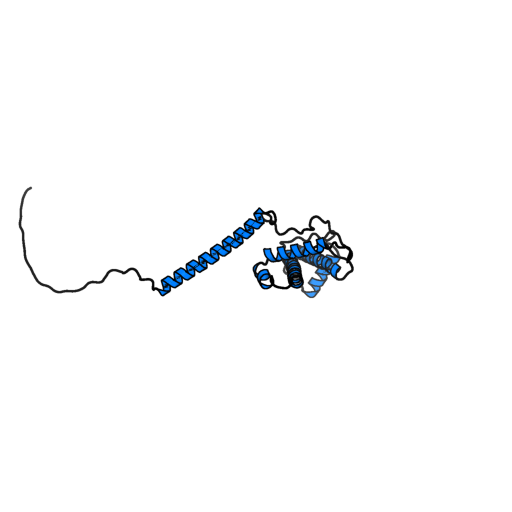 . LEU A 1 176 ? 16.565 -11.040 -11.758 1.00 87.75 176 LEU A N 1
ATOM 1367 C CA . LEU A 1 176 ? 15.330 -11.416 -12.445 1.00 87.75 176 LEU A CA 1
ATOM 1368 C C . LEU A 1 176 ? 15.480 -11.267 -13.966 1.00 87.75 176 LEU A C 1
ATOM 1370 O O . LEU A 1 176 ? 16.179 -10.377 -14.447 1.00 87.75 176 LEU A O 1
ATOM 1374 N N . GLY A 1 177 ? 14.765 -12.101 -14.727 1.00 91.81 177 GLY A N 1
ATOM 1375 C CA . GLY A 1 177 ? 14.643 -11.927 -16.178 1.00 91.81 177 GLY A CA 1
ATOM 1376 C C . GLY A 1 177 ? 14.026 -10.568 -16.527 1.00 91.81 177 GLY A C 1
ATOM 1377 O O . GLY A 1 177 ? 13.155 -10.091 -15.800 1.00 91.81 177 GLY A O 1
ATOM 1378 N N . ARG A 1 178 ? 14.484 -9.958 -17.631 1.00 89.50 178 ARG A N 1
ATOM 1379 C CA . ARG A 1 178 ? 14.229 -8.545 -17.960 1.00 89.50 178 ARG A CA 1
ATOM 1380 C C . ARG A 1 178 ? 12.753 -8.158 -17.882 1.00 89.50 178 ARG A C 1
ATOM 1382 O O . ARG A 1 178 ? 12.426 -7.249 -17.133 1.00 89.50 178 ARG A O 1
ATOM 1389 N N . ASP A 1 179 ? 11.883 -8.892 -18.564 1.00 88.94 179 ASP A N 1
ATOM 1390 C CA . ASP A 1 179 ? 10.445 -8.608 -18.628 1.00 88.94 179 ASP A CA 1
ATOM 1391 C C . ASP A 1 179 ? 9.801 -8.624 -17.226 1.00 88.94 179 ASP A C 1
ATOM 1393 O O . ASP A 1 179 ? 9.054 -7.724 -16.853 1.00 88.94 179 ASP A O 1
ATOM 1397 N N . ALA A 1 180 ? 10.159 -9.609 -16.393 1.00 88.12 180 ALA A N 1
ATOM 1398 C CA . ALA A 1 180 ? 9.653 -9.728 -15.025 1.00 88.12 180 ALA A CA 1
ATOM 1399 C C . ALA A 1 180 ? 10.230 -8.659 -14.080 1.00 88.12 180 ALA A C 1
ATOM 1401 O O . ALA A 1 180 ? 9.551 -8.238 -13.143 1.00 88.12 180 ALA A O 1
ATOM 1402 N N . TYR A 1 181 ? 11.474 -8.223 -14.300 1.00 90.31 181 TYR A N 1
ATOM 1403 C CA . TYR A 1 181 ? 12.068 -7.097 -13.580 1.00 90.31 181 TYR A CA 1
ATOM 1404 C C . TYR A 1 181 ? 11.369 -5.785 -13.946 1.00 90.31 181 TYR A C 1
ATOM 1406 O O . TYR A 1 181 ? 10.932 -5.058 -13.057 1.00 90.31 181 TYR A O 1
ATOM 1414 N N . ASP A 1 182 ? 11.215 -5.519 -15.242 1.00 90.25 182 ASP A N 1
ATOM 1415 C CA . ASP A 1 182 ? 10.632 -4.293 -15.782 1.00 90.25 182 ASP A CA 1
ATOM 1416 C C . ASP A 1 182 ? 9.183 -4.117 -15.298 1.00 90.25 182 ASP A C 1
ATOM 1418 O O . ASP A 1 182 ? 8.849 -3.073 -14.727 1.00 90.25 182 ASP A O 1
ATOM 1422 N N . GLN A 1 183 ? 8.374 -5.178 -15.384 1.00 87.94 183 GLN A N 1
ATOM 1423 C CA . GLN A 1 183 ? 6.997 -5.199 -14.895 1.00 87.94 183 GLN A CA 1
ATOM 1424 C C . GLN A 1 183 ? 6.910 -4.938 -13.379 1.00 87.94 183 GLN A C 1
ATOM 1426 O O . GLN A 1 183 ? 6.132 -4.089 -12.931 1.00 87.94 183 GLN A O 1
ATOM 1431 N N . LYS A 1 184 ? 7.706 -5.649 -12.565 1.00 89.62 184 LYS A N 1
ATOM 1432 C CA . LYS A 1 184 ? 7.674 -5.523 -11.094 1.00 89.62 184 LYS A CA 1
ATOM 1433 C C . LYS A 1 184 ? 8.182 -4.162 -10.625 1.00 89.62 184 LYS A C 1
ATOM 1435 O O . LYS A 1 184 ? 7.558 -3.537 -9.769 1.00 89.62 184 LYS A O 1
ATOM 1440 N N . MET A 1 185 ? 9.267 -3.662 -11.216 1.00 90.62 185 MET A N 1
ATOM 1441 C CA . MET A 1 185 ? 9.799 -2.332 -10.913 1.00 90.62 185 MET A CA 1
ATOM 1442 C C . MET A 1 185 ? 8.827 -1.222 -11.310 1.00 90.62 185 MET A C 1
ATOM 1444 O O . MET A 1 185 ? 8.698 -0.249 -10.567 1.00 90.62 185 MET A O 1
ATOM 1448 N N . SER A 1 186 ? 8.107 -1.375 -12.426 1.00 89.88 186 SER A N 1
ATOM 1449 C CA . SER A 1 186 ? 7.067 -0.427 -12.828 1.00 89.88 186 SER A CA 1
ATOM 1450 C C . SER A 1 186 ? 5.909 -0.391 -11.829 1.00 89.88 186 SER A C 1
ATOM 1452 O O . SER A 1 186 ? 5.523 0.680 -11.360 1.00 89.88 186 SER A O 1
ATOM 1454 N N . GLN A 1 187 ? 5.405 -1.554 -11.406 1.00 88.38 187 GLN A N 1
ATOM 1455 C CA . GLN A 1 187 ? 4.349 -1.622 -10.392 1.00 88.38 187 GLN A CA 1
ATOM 1456 C C . GLN A 1 187 ? 4.792 -1.025 -9.047 1.00 88.38 187 GLN A C 1
ATOM 1458 O O . GLN A 1 187 ? 4.072 -0.202 -8.483 1.00 88.38 187 GLN A O 1
ATOM 1463 N N . LEU A 1 188 ? 5.997 -1.350 -8.559 1.00 89.56 188 LEU A N 1
ATOM 1464 C CA . LEU A 1 188 ? 6.547 -0.753 -7.333 1.00 89.56 188 LEU A CA 1
ATOM 1465 C C . LEU A 1 188 ? 6.741 0.768 -7.461 1.00 89.56 188 LEU A C 1
ATOM 1467 O O . LEU A 1 188 ? 6.473 1.505 -6.508 1.00 89.56 188 LEU A O 1
ATOM 1471 N N . PHE A 1 189 ? 7.152 1.257 -8.636 1.00 89.50 189 PHE A N 1
ATOM 1472 C CA . PHE A 1 189 ? 7.248 2.687 -8.928 1.00 89.50 189 PHE A CA 1
ATOM 1473 C C . PHE A 1 189 ? 5.888 3.384 -8.825 1.00 89.50 189 PHE A C 1
ATOM 1475 O O . PHE A 1 189 ? 5.770 4.382 -8.110 1.00 89.50 189 PHE A O 1
ATOM 1482 N N . TYR A 1 190 ? 4.848 2.857 -9.479 1.00 85.94 190 TYR A N 1
ATOM 1483 C CA . TYR A 1 190 ? 3.510 3.448 -9.421 1.00 85.94 190 TYR A CA 1
ATOM 1484 C C . TYR A 1 190 ? 2.864 3.319 -8.044 1.00 85.94 190 TYR A C 1
ATOM 1486 O O . TYR A 1 190 ? 2.230 4.270 -7.586 1.00 85.94 190 TYR A O 1
ATOM 1494 N N . TYR A 1 191 ? 3.094 2.217 -7.332 1.00 86.06 191 TYR A N 1
ATOM 1495 C CA . TYR A 1 191 ? 2.643 2.053 -5.955 1.00 86.06 191 TYR A CA 1
ATOM 1496 C C . TYR A 1 191 ? 3.288 3.097 -5.023 1.00 86.06 191 TYR A C 1
ATOM 1498 O O . TYR A 1 191 ? 2.598 3.798 -4.277 1.00 86.06 191 TYR A O 1
ATOM 1506 N N . ARG A 1 192 ? 4.600 3.338 -5.162 1.00 86.62 192 ARG A N 1
ATOM 1507 C CA . ARG A 1 192 ? 5.290 4.460 -4.503 1.00 86.62 192 ARG A CA 1
ATOM 1508 C C . ARG A 1 192 ? 4.758 5.826 -4.960 1.00 86.62 192 ARG A C 1
ATOM 1510 O O . ARG A 1 192 ? 4.663 6.744 -4.145 1.00 86.62 192 ARG A O 1
ATOM 1517 N N . LYS A 1 193 ? 4.398 5.991 -6.238 1.00 82.69 193 LYS A N 1
ATOM 1518 C CA . LYS A 1 193 ? 3.823 7.240 -6.770 1.00 82.69 193 LYS A CA 1
ATOM 1519 C C . LYS A 1 193 ? 2.443 7.526 -6.168 1.00 82.69 193 LYS A C 1
ATOM 1521 O O . LYS A 1 193 ? 2.195 8.676 -5.812 1.00 82.69 193 LYS A O 1
ATOM 1526 N N . LYS A 1 194 ? 1.599 6.511 -5.939 1.00 79.94 194 LYS A N 1
ATOM 1527 C CA . LYS A 1 194 ? 0.355 6.650 -5.157 1.00 79.94 194 LYS A CA 1
ATOM 1528 C C . LYS A 1 194 ? 0.644 7.159 -3.745 1.00 79.94 194 LYS A C 1
ATOM 1530 O O . LYS A 1 194 ? 0.033 8.133 -3.332 1.00 79.94 194 LYS A O 1
ATOM 1535 N N . LEU A 1 195 ? 1.619 6.581 -3.034 1.00 78.50 195 LEU A N 1
ATOM 1536 C CA . LEU A 1 195 ? 1.993 7.076 -1.700 1.00 78.50 195 LEU A CA 1
ATOM 1537 C C . LEU A 1 195 ? 2.496 8.523 -1.695 1.00 78.50 195 LEU A C 1
ATOM 1539 O O . LEU A 1 195 ? 2.325 9.218 -0.696 1.00 78.50 195 LEU A O 1
ATOM 1543 N N . SER A 1 196 ? 3.095 9.004 -2.790 1.00 75.25 196 SER A N 1
ATOM 1544 C CA . SER A 1 196 ? 3.568 10.391 -2.865 1.00 75.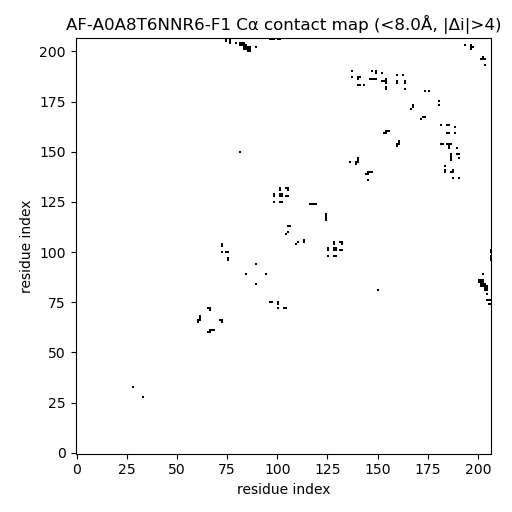25 196 SER A CA 1
ATOM 1545 C C . SER A 1 196 ? 2.446 11.418 -2.667 1.00 75.25 196 SER A C 1
ATOM 1547 O O . SER A 1 196 ? 2.729 12.521 -2.198 1.00 75.25 196 SER A O 1
ATOM 1549 N N . THR A 1 197 ? 1.176 11.046 -2.900 1.00 71.94 197 THR A N 1
ATOM 1550 C CA . THR A 1 197 ? 0.036 11.924 -2.605 1.00 71.94 197 THR A CA 1
ATOM 1551 C C . THR A 1 197 ? -0.041 12.282 -1.120 1.00 71.94 197 THR A C 1
ATOM 1553 O O . THR A 1 197 ? -0.386 13.412 -0.804 1.00 71.94 197 THR A O 1
ATOM 1556 N N . ALA A 1 198 ? 0.369 11.394 -0.206 1.00 68.12 198 ALA A N 1
ATOM 1557 C CA . ALA A 1 198 ? 0.363 11.650 1.240 1.00 68.12 198 ALA A CA 1
ATOM 1558 C C . ALA A 1 198 ? 1.319 12.778 1.694 1.00 68.12 198 ALA A C 1
ATOM 1560 O O . ALA A 1 198 ? 1.225 13.237 2.828 1.00 68.12 198 ALA A O 1
ATOM 1561 N N . TYR A 1 199 ? 2.221 13.242 0.820 1.00 74.19 199 TYR A N 1
ATOM 1562 C CA . TYR A 1 199 ? 3.075 14.419 1.041 1.00 74.19 199 TYR A CA 1
ATOM 1563 C C . TYR A 1 199 ? 2.565 15.674 0.310 1.00 74.19 199 TYR A C 1
ATOM 1565 O O . TYR A 1 199 ? 3.282 16.666 0.176 1.00 74.19 199 TYR A O 1
ATOM 1573 N N . THR A 1 200 ? 1.333 15.629 -0.195 1.00 77.38 200 THR A N 1
ATOM 1574 C CA . THR A 1 200 ? 0.666 16.693 -0.952 1.00 77.38 200 THR A CA 1
ATOM 1575 C C . THR A 1 200 ? -0.763 16.879 -0.439 1.00 77.38 200 THR A C 1
ATOM 1577 O O . THR A 1 200 ? -1.265 16.060 0.321 1.00 77.38 200 THR A O 1
ATOM 1580 N N . SER A 1 201 ? -1.462 17.917 -0.893 1.00 74.62 201 SER A N 1
ATOM 1581 C CA . SER A 1 201 ? -2.859 18.182 -0.522 1.00 74.62 201 SER A CA 1
ATOM 1582 C C . SER A 1 201 ? -3.886 17.305 -1.264 1.00 74.62 201 SER A C 1
ATOM 1584 O O . SER A 1 201 ? -5.012 17.746 -1.514 1.00 74.62 201 SER A O 1
ATOM 1586 N N . VAL A 1 202 ? -3.518 16.075 -1.648 1.00 76.88 202 VAL A N 1
ATOM 1587 C CA . VAL A 1 202 ? -4.404 15.116 -2.328 1.00 76.88 202 VAL A CA 1
ATOM 1588 C C . VAL A 1 202 ? -4.290 13.691 -1.773 1.00 76.88 202 VAL A C 1
ATOM 1590 O O . VAL A 1 202 ? -3.285 13.306 -1.184 1.00 76.88 202 VAL A O 1
ATOM 1593 N N . THR A 1 203 ? -5.333 12.881 -1.954 1.00 72.06 203 THR A N 1
ATOM 1594 C CA . THR A 1 203 ? -5.460 11.535 -1.372 1.00 72.06 203 THR A CA 1
ATOM 1595 C C . THR A 1 203 ? -5.974 10.534 -2.409 1.00 72.06 203 THR A C 1
ATOM 1597 O O . THR A 1 203 ? -6.918 10.823 -3.145 1.00 72.06 203 THR A O 1
ATOM 1600 N N . SER A 1 204 ? -5.356 9.352 -2.466 1.00 75.12 204 SER A N 1
ATOM 1601 C CA . SER A 1 204 ? -5.767 8.226 -3.320 1.00 75.12 204 SER A CA 1
ATOM 1602 C C . SER A 1 204 ? -6.907 7.406 -2.691 1.00 75.12 204 SER A C 1
ATOM 1604 O O . SER A 1 204 ? -7.064 7.400 -1.473 1.00 75.12 204 SER A O 1
ATOM 1606 N N . THR A 1 205 ? -7.669 6.668 -3.505 1.00 70.56 205 THR A N 1
ATOM 1607 C CA . THR A 1 205 ? -8.644 5.649 -3.053 1.00 70.56 205 THR A CA 1
ATOM 1608 C C . THR A 1 205 ? -8.087 4.221 -3.012 1.00 70.56 205 THR A C 1
ATOM 1610 O O . THR A 1 205 ? -8.859 3.265 -3.014 1.00 70.56 205 THR A O 1
ATOM 1613 N N . ASP A 1 206 ? -6.766 4.051 -2.991 1.00 74.00 206 ASP A N 1
ATOM 1614 C CA . ASP A 1 206 ? -6.157 2.788 -2.546 1.00 74.00 206 ASP A CA 1
ATOM 1615 C C . ASP A 1 206 ? -6.212 2.774 -0.998 1.00 74.00 206 ASP A C 1
ATOM 1617 O O . ASP A 1 206 ? -5.763 3.761 -0.407 1.00 74.00 206 ASP A O 1
ATOM 1621 N N . PRO A 1 207 ? -6.841 1.768 -0.354 1.00 58.44 207 PRO A N 1
ATOM 1622 C CA . PRO A 1 207 ? -7.101 1.749 1.093 1.00 58.44 207 PRO A CA 1
ATOM 1623 C C . PRO A 1 207 ? -5.863 1.510 1.971 1.00 58.44 207 PRO A C 1
ATOM 1625 O O . PRO A 1 207 ? -4.942 0.796 1.515 1.00 58.44 207 PRO A O 1
#

Solvent-accessible surface area (backbone atoms only — not comparable to full-atom values): 12688 Å² total; per-residue (Å²): 132,84,80,90,89,90,82,90,79,91,84,92,82,90,84,84,89,88,87,87,85,79,77,88,70,81,80,78,72,46,75,66,53,57,47,49,53,52,52,49,52,51,51,51,48,51,49,48,52,48,50,52,48,53,50,49,50,54,48,51,41,39,72,72,70,74,34,50,102,87,41,72,84,73,64,92,44,77,87,52,92,71,58,76,34,48,65,90,69,62,58,67,72,54,60,51,51,26,45,51,50,19,44,50,48,34,50,71,80,34,44,78,62,41,69,78,44,72,85,48,59,69,72,60,38,42,50,51,20,45,53,48,43,55,52,50,54,53,48,32,36,72,78,58,85,45,80,75,83,52,90,92,64,51,54,85,34,66,70,39,43,54,51,50,54,52,49,37,72,75,75,44,85,74,92,55,59,66,70,65,40,45,50,39,51,23,38,53,50,51,54,52,53,54,55,52,28,78,82,50,71,31,41,65,61,74,108

Mean predicted aligned error: 16.48 Å

Secondary structure (DSSP, 8-state):
--------------------PPP-PPP---HHHHHHHHHHHHHHHHHHHHHHHHHHHHHHHHHTTSSBTTBPPPPTTTTS---PEETTTS-HHHHHHHHHHHHHHHHHH-HHHHHHHTTS-HHHHHHHHHHHHHHHHHHHHHHTS-----TT--TTSHHHHHHHHHHHHHH-S-SS-HHHHHHHHHHHHHHHHHHHGGGTTEE-S--

Sequence (207 aa):
MSTEGLAESLELGDAVQSDIILGEAPREDTPIENIRSKVSLTRDAARAISITAFETLREGAKFMGVAGLRGGLKSPFGHIDASIWKEGELPGRMIEASYEYCEQLTRIEAANFYHSFKYLPDDVRRSICAYYAFCRRADDIADGDYTDLFPGGSEDSNESIDYRSEIERIMGEPVLGRDAYDQKMSQLFYYRKKLSTAYTSVTSTDP